Protein 7F69 (pdb70)

GO terms:
  GO:0016020 membrane (C, IDA)
  GO:0000407 phagophore assembly site (C, IDA)
  GO:0080025 phosphatidylinositol-3,5-bisphosphate binding (F, IDA)
  GO:0034045 phagophore assembly site membrane (C, IDA)
  GO:0005829 cytosol (C, IDA)
  GO:0032266 phosphatidylinositol-3-phosphate binding (F, IDA)
  GO:0009267 cellular response to starvation (P, IDA)
  GO:0000045 autophagosome assembly (P, IDA)
  GO:0034045 phagophore assembly site membrane (C, EXP)
  GO:0034497 protein localization to phagophore assembly site (P, IMP)
  GO:0000045 autophagosome assembly (P, IMP)
  GO:0005515 protein binding (F, IPI)
  GO:0000421 autophagosome membrane (C, IDA)
  GO:0005829 cytosol (C, TAS)
  GO:0032991 protein-containing complex (C, IDA)
  GO:0010314 phosphatidylinositol-5-phosphate binding (F, IDA)

Radius of gyration: 19.36 Å; Cα contacts (8 Å, |Δi|>4): 963; chains: 2; bounding box: 47×60×36 Å

InterPro domains:
  IPR001680 WD40 repeat [SM00320] (191-231)
  IPR001680 WD40 repeat [SM00320] (234-276)
  IPR001680 WD40 repeat [SM00320] (316-358)
  IPR015943 WD40/YVTN repeat-like-containing domain superfamily [G3DSA:2.130.10.10] (42-374)
  IPR036322 WD40-repeat-containing domain superfamily [SSF50978] (45-361)
  IPR048720 PROPPIN [PF21032] (44-375)
  IPR048720 PROPPIN [PTHR11227] (13-374)

Solvent-accessible surface area: 14750 Å² total; per-residue (Å²): 59,40,47,108,55,64,45,28,39,17,13,31,42,18,63,3,0,6,5,0,7,82,24,1,10,25,0,1,17,6,76,11,6,104,127,25,79,80,88,44,75,21,78,124,24,84,24,0,26,12,2,25,15,1,9,44,1,13,0,0,0,2,1,8,88,141,41,49,120,68,0,42,1,21,16,9,143,121,54,65,84,19,22,72,85,72,13,86,61,54,7,53,14,2,66,8,1,81,68,23,0,0,0,1,3,63,93,16,4,37,0,0,29,6,161,25,13,104,51,65,62,18,21,175,161,10,36,69,13,91,88,6,31,6,8,17,0,35,38,73,122,44,4,30,0,0,20,15,19,20,53,104,80,0,40,0,50,0,15,24,0,68,109,57,64,64,27,67,75,2,103,2,13,128,26,30,14,22,2,17,12,23,5,20,43,0,54,40,0,0,0,0,5,100,101,0,38,19,0,53,0,9,12,6,50,102,15,113,108,83,44,81,25,126,39,16,113,155,52,133,23,60,3,39,4,15,13,15,15,91,118,6,78,12,0,0,3,1,6,58,52,72,28,0,31,0,5,38,18,104,180,135,28,42,1,25,0,86,12,85,64,59,45,101,85,19,50,4,5,3,9,99,6,92,146,71,35,13,0,0,0,5,9,67,41,7,62,0,5,1,4,35,6,66,50,105,147,17,35,134,19,63,73,100,84,74,22,72,6,25,28,59,224,121,87,63,80,42,158,111,152,38,40,36,28,81,133,72,2,51,73,0,29,164,70,151

Nearest PDB structures (foldseek):
  7f69-assembly1_A  TM=1.003E+00  e=5.252E-62  Homo sapiens
  8afq-assembly1_C  TM=9.311E-01  e=3.119E-32  Saccharomyces cerevisiae
  6kyb-assembly3_C  TM=9.357E-01  e=9.268E-32  Saccharomyces cerevisiae S288C
  8zqg-assembly1_B  TM=8.959E-01  e=3.509E-25  Homo sapiens
  9c9i-assembly4_G  TM=9.019E-01  e=5.082E-24  Homo sapiens

B-factor: mean 22.2, std 12.54, range [5.19, 84.83]

Foldseek 3Di:
DLQAWQDWDAALARQWIWTAGQQFIWIWGPQDFVATHTDDTDRPAGQWNDWYDADPAQWIWTAHPVQQQKIWIDRVVVPDTPDMDGDPAGFQDWDDEPAWIWTDDQFKIFIAGPVVRDTPDMDGRAAGDHNRAKEFAREPPQTWIWDARHQAFCKIWIARSVVGGTADIASPGGGHWQHWYAANNNQKMWTAHQQGQWIWIAGPPVNHTQDIHGPDPTDGWRWHEWEANNVRQWIWIDTQAQKIAIDGRDPRGQAIEGHPDGRDDWYWYWHQHPNFIWIWIGDPVQKIWIWTADVPRHYYTDTDDIDGNSNDD/DVVVVVVVVVVVVVVVVVVPDDD

Structure (mmCIF, N/CA/C/O backbone):
data_7F69
#
_entry.id   7F69
#
_cell.length_a   97.944
_cell.length_b   97.944
_cell.length_c   65.581
_cell.angle_alpha   90.000
_cell.angle_beta   90.000
_cell.angle_gamma   120.000
#
_symmetry.space_group_name_H-M   'P 63'
#
loop_
_entity.id
_entity.type
_entity.pdbx_description
1 polymer 'Isoform 2 of WD repeat domain phosphoinositide-interacting protein 2'
2 polymer 'Isoform 2 of Autophagy-related protein 16-1'
3 water water
#
loop_
_atom_site.group_PDB
_atom_site.id
_atom_site.type_symbol
_atom_site.label_atom_id
_atom_site.label_alt_id
_atom_site.label_comp_id
_atom_site.label_asym_id
_atom_site.label_entity_id
_atom_site.label_seq_id
_atom_site.pdbx_PDB_ins_code
_atom_site.Cartn_x
_atom_site.Cartn_y
_atom_site.Cartn_z
_atom_site.occupancy
_atom_site.B_iso_or_equiv
_atom_site.auth_seq_id
_atom_site.auth_comp_id
_atom_site.auth_asym_id
_atom_site.auth_atom_id
_atom_site.pdbx_PDB_model_num
ATOM 1 N N . GLY A 1 3 ? 32.52800 30.65600 18.84400 1.000 39.43368 11 GLY A N 1
ATOM 2 C CA . GLY A 1 3 ? 31.80500 29.40700 18.66800 1.000 53.69591 11 GLY A CA 1
ATOM 3 C C . GLY A 1 3 ? 32.11900 28.71700 17.35500 1.000 50.95348 11 GLY A C 1
ATOM 4 O O . GLY A 1 3 ? 31.29000 27.97800 16.80100 1.000 30.90371 11 GLY A O 1
ATOM 7 N N . SER A 1 4 ? 33.32600 28.95700 16.83800 1.000 57.69902 12 SER A N 1
ATOM 8 C CA . SER A 1 4 ? 33.70200 28.35400 15.56600 1.000 55.30137 12 SER A CA 1
ATOM 9 C C . SER A 1 4 ? 33.92800 26.85100 15.69300 1.000 58.92022 12 SER A C 1
ATOM 10 O O . SER A 1 4 ? 33.81000 26.13100 14.69200 1.000 34.85418 12 SER A O 1
ATOM 18 N N . GLY A 1 5 ? 34.22900 26.36200 16.89900 1.000 61.28366 13 GLY A N 1
ATOM 19 C CA . GLY A 1 5 ? 34.38600 24.94100 17.13800 1.000 59.04392 13 GLY A CA 1
ATOM 20 C C . GLY A 1 5 ? 33.11600 24.18500 17.47700 1.000 57.25423 13 GLY A C 1
ATOM 21 O O . GLY A 1 5 ? 33.13800 22.94900 17.51000 1.000 51.04296 13 GLY A O 1
ATOM 25 N N . GLN A 1 6 ? 32.00600 24.88400 17.73300 1.000 38.48093 14 GLN A N 1
ATOM 26 C CA A GLN A 1 6 ? 30.73400 24.24200 18.07200 0.530 29.90095 14 GLN A CA 1
ATOM 27 C CA B GLN A 1 6 ? 30.73700 24.23200 18.07100 0.470 29.93254 14 GLN A CA 1
ATOM 28 C C . GLN A 1 6 ? 29.95700 24.02500 16.77800 1.000 22.64219 14 GLN A C 1
ATOM 29 O O . GLN A 1 6 ? 29.19300 24.89200 16.31600 1.000 18.89437 14 GLN A O 1
ATOM 56 N N . LEU A 1 7 ? 30.14400 22.85100 16.19400 1.000 20.63668 15 LEU A N 1
ATOM 57 C CA . LEU A 1 7 ? 29.65400 22.56800 14.85700 1.000 19.94450 15 LEU A CA 1
ATOM 58 C C . LEU A 1 7 ? 28.19800 22.13900 14.87800 1.000 16.36775 15 LEU A C 1
ATOM 59 O O . LEU A 1 7 ? 27.73700 21.44800 15.78500 1.000 21.69997 15 LEU A O 1
ATOM 75 N N . LEU A 1 8 ? 27.47200 22.53700 13.83300 1.000 13.35950 16 LEU A N 1
ATOM 76 C CA . LEU A 1 8 ? 26.07700 22.17500 13.65800 1.000 14.59122 16 LEU A CA 1
ATOM 77 C C . LEU A 1 8 ? 25.78700 21.38100 12.39200 1.000 13.73323 16 LEU A C 1
ATOM 78 O O . LEU A 1 8 ? 24.77700 20.68400 12.34700 1.000 17.09415 16 LEU A O 1
ATOM 94 N N . PHE A 1 9 ? 26.65400 21.43000 11.38800 1.000 11.45400 17 PHE A N 1
ATOM 95 C CA . PHE A 1 9 ? 26.30700 20.95700 10.05400 1.000 9.90908 17 PHE A CA 1
ATOM 96 C C . PHE A 1 9 ? 27.58600 20.78800 9.26100 1.000 10.11963 17 PHE A C 1
ATOM 97 O O . PHE A 1 9 ? 28.50400 21.62100 9.34700 1.000 11.17766 17 PHE A O 1
ATOM 114 N N . ALA A 1 10 ? 27.63700 19.72900 8.46500 1.000 10.17490 18 ALA A N 1
ATOM 115 C CA . ALA A 1 10 ? 28.69300 19.60200 7.47200 1.000 9.52746 18 ALA A CA 1
ATOM 116 C C . ALA A 1 10 ? 28.14600 18.82500 6.29100 1.000 11.84353 18 ALA A C 1
ATOM 117 O O . ALA A 1 10 ? 27.45500 17.81300 6.47900 1.000 14.13591 18 ALA A O 1
ATOM 124 N N . ASN A 1 11 ? 28.52000 19.24800 5.08400 1.000 9.39850 19 ASN A N 1
ATOM 125 C CA . ASN A 1 11 ? 28.09800 18.52100 3.89500 1.000 8.33258 19 ASN A CA 1
ATOM 126 C C . ASN A 1 11 ? 29.00900 18.88100 2.73600 1.000 7.79567 19 ASN A C 1
ATOM 127 O O . ASN A 1 11 ? 29.81200 19.80700 2.80700 1.000 10.99869 19 ASN A O 1
ATOM 138 N N . PHE A 1 12 ? 28.92000 18.07000 1.72100 1.000 8.09834 20 PHE A N 1
ATOM 139 C CA . PHE A 1 12 ? 29.65600 18.29300 0.52700 1.000 7.67197 20 PHE A CA 1
ATOM 140 C C . PHE A 1 12 ? 28.75700 18.94600 -0.48900 1.000 7.67197 20 PHE A C 1
ATOM 141 O O . PHE A 1 12 ? 27.59700 18.75300 -0.46500 1.000 11.17239 20 PHE A O 1
ATOM 158 N N . ASN A 1 13 ? 29.35500 19.66100 -1.42600 1.000 7.17718 21 ASN A N 1
ATOM 159 C CA . ASN A 1 13 ? 28.62800 20.20500 -2.53700 1.000 5.73490 21 ASN A CA 1
ATOM 160 C C . ASN A 1 13 ? 28.37400 19.12000 -3.62900 1.000 7.91937 21 ASN A C 1
ATOM 161 O O . ASN A 1 13 ? 28.74800 18.02200 -3.50100 1.000 10.31966 21 ASN A O 1
ATOM 172 N N . GLN A 1 14 ? 27.68000 19.48500 -4.67100 1.000 7.48248 22 GLN A N 1
ATOM 173 C CA . GLN A 1 14 ? 27.16800 18.53100 -5.62600 1.000 8.17466 22 GLN A CA 1
ATOM 174 C C . GLN A 1 14 ? 28.18600 17.68100 -6.33100 1.000 13.01735 22 GLN A C 1
ATOM 175 O O . GLN A 1 14 ? 27.89500 16.60700 -6.65500 1.000 15.93875 22 GLN A O 1
ATOM 189 N N . ASP A 1 15 ? 29.35600 18.19700 -6.57000 1.000 11.15660 23 ASP A N 1
ATOM 190 C CA . ASP A 1 15 ? 30.40600 17.44200 -7.25100 1.000 11.18292 23 ASP A CA 1
ATOM 191 C C . ASP A 1 15 ? 31.61100 17.20100 -6.35200 1.000 11.34873 23 ASP A C 1
ATOM 192 O O . ASP A 1 15 ? 32.69600 16.87300 -6.85400 1.000 16.34406 23 ASP A O 1
ATOM 201 N N . ASN A 1 16 ? 31.41700 17.33200 -5.03600 1.000 8.70631 24 ASN A N 1
ATOM 202 C CA . ASN A 1 16 ? 32.43500 17.01600 -4.04200 1.000 9.70906 24 ASN A CA 1
ATOM 203 C C . ASN A 1 16 ? 33.69800 17.83900 -4.24000 1.000 14.80177 24 ASN A C 1
ATOM 204 O O . ASN A 1 16 ? 34.79800 17.37700 -3.94100 1.000 16.82833 24 ASN A O 1
ATOM 215 N N . THR A 1 17 ? 33.56000 19.07900 -4.67800 1.000 9.67221 25 THR A N 1
ATOM 216 C CA . THR A 1 17 ? 34.68700 19.99000 -4.78300 1.000 9.89329 25 THR A CA 1
ATOM 217 C C . THR A 1 17 ? 34.81500 20.91200 -3.57600 1.000 9.71169 25 THR A C 1
ATOM 218 O O . THR A 1 17 ? 35.86900 21.55300 -3.42000 1.000 13.51741 25 THR A O 1
ATOM 229 N N . SER A 1 18 ? 33.78600 20.99400 -2.73600 1.000 8.58524 26 SER A N 1
ATOM 230 C CA . SER A 1 18 ? 33.72400 21.91300 -1.61300 1.000 10.35387 26 SER A CA 1
ATOM 231 C C . SER A 1 18 ? 33.08700 21.20500 -0.42300 1.000 7.98780 26 SER A C 1
ATOM 232 O O . SER A 1 18 ? 32.11600 20.46500 -0.58500 1.000 9.43271 26 SER A O 1
ATOM 240 N N . LEU A 1 19 ? 33.63400 21.45900 0.76600 1.000 6.90609 27 LEU A N 1
ATOM 241 C CA . LEU A 1 19 ? 33.06900 21.05700 2.03800 1.000 7.17718 27 LEU A CA 1
ATOM 242 C C . LEU A 1 19 ? 32.53400 22.29900 2.73300 1.000 6.58500 27 LEU A C 1
ATOM 243 O O . LEU A 1 19 ? 33.27000 23.27600 2.87400 1.000 8.35627 27 LEU A O 1
ATOM 259 N N . ALA A 1 20 ? 31.26000 22.27300 3.14300 1.000 6.46393 28 ALA A N 1
ATOM 260 C CA . ALA A 1 20 ? 30.65600 23.35300 3.90300 1.000 6.37971 28 ALA A CA 1
ATOM 261 C C . ALA A 1 20 ? 30.44200 22.91600 5.33500 1.000 8.21414 28 ALA A C 1
ATOM 262 O O . ALA A 1 20 ? 29.93300 21.81300 5.58800 1.000 9.18794 28 ALA A O 1
ATOM 269 N N . VAL A 1 21 ? 30.77500 23.79000 6.25900 1.000 7.47721 29 VAL A N 1
ATOM 270 C CA . VAL A 1 21 ? 30.63200 23.51600 7.67600 1.000 7.86147 29 VAL A CA 1
ATOM 271 C C . VAL A 1 21 ? 29.91000 24.68700 8.31200 1.000 8.19046 29 VAL A C 1
ATOM 272 O O . VAL A 1 21 ? 30.35500 25.82900 8.18000 1.000 11.12502 29 VAL A O 1
ATOM 285 N N . GLY A 1 22 ? 28.82400 24.40800 9.00900 1.000 9.46166 30 GLY A N 1
ATOM 286 C CA . GLY A 1 22 ? 28.08800 25.41400 9.74500 1.000 8.78000 30 GLY A CA 1
ATOM 287 C C . GLY A 1 22 ? 28.32000 25.25000 11.23600 1.000 9.79328 30 GLY A C 1
ATOM 288 O O . GLY A 1 22 ? 28.41500 24.12300 11.72700 1.000 11.12502 30 GLY A O 1
ATOM 292 N N . SER A 1 23 ? 28.40000 26.36800 11.94100 1.000 10.56442 31 SER A N 1
ATOM 293 C CA . SER A 1 23 ? 28.69400 26.35900 13.37400 1.000 11.73035 31 SER A CA 1
ATOM 294 C C . SER A 1 23 ? 27.94000 27.48500 14.07200 1.000 12.55414 31 SER A C 1
ATOM 295 O O . SER A 1 23 ? 27.26600 28.30100 13.44100 1.000 12.29884 31 SER A O 1
ATOM 303 N N . LYS A 1 24 ? 28.09100 27.55300 15.40200 1.000 14.62281 32 LYS A N 1
ATOM 304 C CA . LYS A 1 24 ? 27.49600 28.65400 16.15200 1.000 13.44109 32 LYS A CA 1
ATOM 305 C C . LYS A 1 24 ? 27.99700 30.00600 15.64900 1.000 12.97524 32 LYS A C 1
ATOM 306 O O . LYS A 1 24 ? 27.24800 30.99400 15.66300 1.000 17.92583 32 LYS A O 1
ATOM 325 N N . SER A 1 25 ? 29.23100 30.06600 15.15000 1.000 16.09667 33 SER A N 1
ATOM 326 C CA . SER A 1 25 ? 29.80800 31.34200 14.75600 1.000 16.53883 33 SER A CA 1
ATOM 327 C C . SER A 1 25 ? 29.52900 31.73500 13.31500 1.000 15.65451 33 SER A C 1
ATOM 328 O O . SER A 1 25 ? 29.76300 32.89700 12.94800 1.000 20.54194 33 SER A O 1
ATOM 336 N N . GLY A 1 26 ? 29.02600 30.83700 12.50800 1.000 11.87248 34 GLY A N 1
ATOM 337 C CA . GLY A 1 26 ? 28.86900 31.17000 11.10700 1.000 11.83037 34 GLY A CA 1
ATOM 338 C C . GLY A 1 26 ? 29.05100 29.93100 10.23800 1.000 10.33282 34 GLY A C 1
ATOM 339 O O . GLY A 1 26 ? 28.68100 28.82900 10.62600 1.000 11.70403 34 GLY A O 1
ATOM 343 N N . TYR A 1 27 ? 29.61200 30.12000 9.04900 1.000 9.26953 35 TYR A N 1
ATOM 344 C CA . TYR A 1 27 ? 29.90000 28.97400 8.19800 1.000 8.56155 35 TYR A CA 1
ATOM 345 C C . TYR A 1 27 ? 31.19000 29.18900 7.42900 1.000 8.43522 35 TYR A C 1
ATOM 346 O O . TYR A 1 27 ? 31.69200 30.29900 7.30100 1.000 9.20637 35 TYR A O 1
ATOM 364 N N . LYS A 1 28 ? 31.76100 28.08200 6.98900 1.000 8.88528 36 LYS A N 1
ATOM 365 C CA . LYS A 1 28 ? 33.01400 28.05800 6.27500 1.000 7.90621 36 LYS A CA 1
ATOM 366 C C . LYS A 1 28 ? 32.89100 27.12600 5.08500 1.000 7.22455 36 LYS A C 1
ATOM 367 O O . LYS A 1 28 ? 32.14900 26.14200 5.12800 1.000 7.46142 36 LYS A O 1
ATOM 386 N N . PHE A 1 29 ? 33.65700 27.42200 4.04000 1.000 7.25877 37 PHE A N 1
ATOM 387 C CA . PHE A 1 29 ? 33.87000 26.49800 2.94300 1.000 6.85082 37 PHE A CA 1
ATOM 388 C C . PHE A 1 29 ? 35.33800 26.10500 2.86900 1.000 9.55378 37 PHE A C 1
ATOM 389 O O . PHE A 1 29 ? 36.21800 26.95100 3.01800 1.000 8.05360 37 PHE A O 1
ATOM 406 N N . PHE A 1 30 ? 35.57300 24.83900 2.55400 1.000 7.29298 38 PHE A N 1
ATOM 407 C CA . PHE A 1 30 ? 36.90800 24.29400 2.36300 1.000 7.50880 38 PHE A CA 1
ATOM 408 C C . PHE A 1 30 ? 37.01300 23.65500 0.99000 1.000 7.24034 38 PHE A C 1
ATOM 409 O O . PHE A 1 30 ? 36.09200 22.98600 0.51900 1.000 8.96160 38 PHE A O 1
ATOM 426 N N . SER A 1 31 ? 38.14900 23.83400 0.35200 1.000 8.86422 39 SER A N 1
ATOM 427 C CA . SER A 1 31 ? 38.41400 23.17100 -0.91000 1.000 10.46704 39 SER A CA 1
ATOM 428 C C . SER A 1 31 ? 38.76000 21.70900 -0.67100 1.000 9.41429 39 SER A C 1
ATOM 429 O O . SER A 1 31 ? 39.40300 21.35700 0.31800 1.000 12.14356 39 SER A O 1
ATOM 437 N N . LEU A 1 32 ? 38.34900 20.85200 -1.59900 1.000 10.24070 40 LEU A N 1
ATOM 438 C CA . LEU A 1 32 ? 38.68900 19.42900 -1.57300 1.000 8.93528 40 LEU A CA 1
ATOM 439 C C . LEU A 1 32 ? 39.58800 19.06000 -2.75000 1.000 12.15409 40 LEU A C 1
ATOM 440 O O . LEU A 1 32 ? 39.52900 17.94700 -3.27600 1.000 14.00957 40 LEU A O 1
ATOM 456 N N . SER A 1 33 ? 40.45500 19.98300 -3.15500 1.000 13.23317 41 SER A N 1
ATOM 457 C CA A SER A 1 33 ? 41.38300 19.75000 -4.25200 0.490 14.07011 41 SER A CA 1
ATOM 458 C CA B SER A 1 33 ? 41.37900 19.73900 -4.25100 0.510 14.05958 41 SER A CA 1
ATOM 459 C C . SER A 1 33 ? 42.66400 19.05500 -3.80300 1.000 14.34383 41 SER A C 1
ATOM 460 O O . SER A 1 33 ? 43.45800 18.64100 -4.65000 1.000 16.90466 41 SER A O 1
ATOM 475 N N . SER A 1 34 ? 42.87800 18.88300 -2.49900 1.000 13.15947 42 SER A N 1
ATOM 476 C CA . SER A 1 34 ? 44.05900 18.24000 -1.95300 1.000 14.21749 42 SER A CA 1
ATOM 477 C C . SER A 1 34 ? 43.63400 17.38200 -0.77100 1.000 15.26499 42 SER A C 1
ATOM 478 O O . SER A 1 34 ? 42.62600 17.66000 -0.12500 1.000 16.30722 42 SER A O 1
ATOM 486 N N . VAL A 1 35 ? 44.36100 16.30200 -0.52200 1.000 16.92045 43 VAL A N 1
ATOM 487 C CA . VAL A 1 35 ? 44.13600 15.49500 0.67200 1.000 16.91255 43 VAL A CA 1
ATOM 488 C C . VAL A 1 35 ? 45.08800 15.90200 1.78400 1.000 17.24944 43 VAL A C 1
ATOM 489 O O . VAL A 1 35 ? 44.78700 15.65700 2.96400 1.000 18.59170 43 VAL A O 1
ATOM 502 N N . ASP A 1 36 ? 46.20800 16.54000 1.45900 1.000 15.40448 44 ASP A N 1
ATOM 503 C CA A ASP A 1 36 ? 47.24300 16.79800 2.44700 0.620 16.42565 44 ASP A CA 1
ATOM 504 C CA B ASP A 1 36 ? 47.22400 16.77900 2.47200 0.380 16.48092 44 ASP A CA 1
ATOM 505 C C . ASP A 1 36 ? 46.92000 18.01000 3.31000 1.000 19.85238 44 ASP A C 1
ATOM 506 O O . ASP A 1 36 ? 47.34600 18.07200 4.46900 1.000 21.12095 44 ASP A O 1
ATOM 523 N N . LYS A 1 37 ? 46.17400 18.96300 2.76400 1.000 18.18639 45 LYS A N 1
ATOM 524 C CA . LYS A 1 37 ? 45.70700 20.12800 3.49700 1.000 16.90466 45 LYS A CA 1
ATOM 525 C C . LYS A 1 37 ? 44.22600 20.30000 3.19700 1.000 17.61527 45 LYS A C 1
ATOM 526 O O . LYS A 1 37 ? 43.73700 19.85000 2.15900 1.000 22.58165 45 LYS A O 1
ATOM 545 N N . LEU A 1 38 ? 43.51000 20.92200 4.12900 1.000 17.06784 46 LEU A N 1
ATOM 546 C CA . LEU A 1 38 ? 42.08400 21.23400 3.99100 1.000 17.85477 46 LEU A CA 1
ATOM 547 C C . LEU A 1 38 ? 42.02500 22.75700 3.94500 1.000 15.32026 46 LEU A C 1
ATOM 548 O O . LEU A 1 38 ? 41.98200 23.43400 4.97400 1.000 23.53966 46 LEU A O 1
ATOM 564 N N . GLU A 1 39 ? 42.09500 23.29700 2.74000 1.000 15.90717 47 GLU A N 1
ATOM 565 C CA . GLU A 1 39 ? 42.28200 24.72500 2.55300 1.000 16.00981 47 GLU A CA 1
ATOM 566 C C . GLU A 1 39 ? 40.94400 25.44600 2.72300 1.000 15.03601 47 GLU A C 1
ATOM 567 O O . GLU A 1 39 ? 39.98900 25.18600 1.98100 1.000 14.27540 47 GLU A O 1
ATOM 579 N N . GLN A 1 40 ? 40.86700 26.32400 3.72100 1.000 13.93588 48 GLN A N 1
ATOM 580 C CA . GLN A 1 40 ? 39.72500 27.20400 3.86700 1.000 13.92272 48 GLN A CA 1
ATOM 581 C C . GLN A 1 40 ? 39.71400 28.20300 2.72400 1.000 18.38905 48 GLN A C 1
ATOM 582 O O . GLN A 1 40 ? 40.72100 28.88800 2.47000 1.000 20.16821 48 GLN A O 1
ATOM 596 N N . ILE A 1 41 ? 38.56900 28.31600 2.05500 1.000 11.04606 49 ILE A N 1
ATOM 597 C CA . ILE A 1 41 ? 38.40500 29.30100 0.99400 1.000 14.84389 49 ILE A CA 1
ATOM 598 C C . ILE A 1 41 ? 37.40600 30.39200 1.32000 1.000 11.53823 49 ILE A C 1
ATOM 599 O O . ILE A 1 41 ? 37.41000 31.42400 0.62300 1.000 12.63836 49 ILE A O 1
ATOM 615 N N . TYR A 1 42 ? 36.60500 30.24700 2.37300 1.000 9.77222 50 TYR A N 1
ATOM 616 C CA . TYR A 1 42 ? 35.64200 31.26700 2.75500 1.000 9.04845 50 TYR A CA 1
ATOM 617 C C . TYR A 1 42 ? 35.18900 31.07200 4.19300 1.000 9.31691 50 TYR A C 1
ATOM 618 O O . TYR A 1 42 ? 35.03900 29.94100 4.66300 1.000 9.00108 50 TYR A O 1
ATOM 636 N N . GLU A 1 43 ? 34.92100 32.17400 4.87900 1.000 10.45125 51 GLU A N 1
ATOM 637 C CA . GLU A 1 43 ? 34.25500 32.15100 6.16800 1.000 11.62245 51 GLU A CA 1
ATOM 638 C C . GLU A 1 43 ? 33.32100 33.34500 6.22000 1.000 14.78598 51 GLU A C 1
ATOM 639 O O . GLU A 1 43 ? 33.68700 34.44200 5.78100 1.000 16.89413 51 GLU A O 1
ATOM 651 N N . CYS A 1 44 ? 32.12800 33.14200 6.77000 1.000 12.95418 52 CYS A N 1
ATOM 652 C CA . CYS A 1 44 ? 31.17200 34.21200 7.02000 1.000 11.48822 52 CYS A CA 1
ATOM 653 C C . CYS A 1 44 ? 30.66800 34.09800 8.44600 1.000 18.49432 52 CYS A C 1
ATOM 654 O O . CYS A 1 44 ? 30.20400 33.02600 8.84000 1.000 20.70775 52 CYS A O 1
ATOM 662 N N . THR A 1 45 ? 30.70500 35.20500 9.19800 1.000 16.77306 53 THR A N 1
ATOM 663 C CA . THR A 1 45 ? 30.13600 35.23700 10.53900 1.000 17.70739 53 THR A CA 1
ATOM 664 C C . THR A 1 45 ? 28.93800 36.17700 10.66100 1.000 15.54134 53 THR A C 1
ATOM 665 O O . THR A 1 45 ? 28.49100 36.43800 11.78200 1.000 22.92117 53 THR A O 1
ATOM 676 N N . ASP A 1 46 ? 28.36500 36.63400 9.54000 1.000 18.29956 54 ASP A N 1
ATOM 677 C CA . ASP A 1 46 ? 27.23600 37.56700 9.61300 1.000 21.98685 54 ASP A CA 1
ATOM 678 C C . ASP A 1 46 ? 25.98400 36.89800 10.16300 1.000 26.26631 54 ASP A C 1
ATOM 679 O O . ASP A 1 46 ? 25.11900 37.57100 10.73400 1.000 24.57663 54 ASP A O 1
ATOM 688 N N . THR A 1 47 ? 25.85000 35.59200 9.97400 1.000 18.71540 55 THR A N 1
ATOM 689 C CA . THR A 1 47 ? 24.70000 34.82700 10.45200 1.000 17.27576 55 THR A CA 1
ATOM 690 C C . THR A 1 47 ? 25.24000 33.79500 11.42900 1.000 17.97847 55 THR A C 1
ATOM 691 O O . THR A 1 47 ? 26.13600 33.02300 11.07900 1.000 21.18412 55 THR A O 1
ATOM 702 N N . GLU A 1 48 ? 24.72900 33.80400 12.64900 1.000 18.48116 56 GLU A N 1
ATOM 703 C CA . GLU A 1 48 ? 25.14300 32.84900 13.65800 1.000 18.95227 56 GLU A CA 1
ATOM 704 C C . GLU A 1 48 ? 24.24300 31.61400 13.61000 1.000 15.77031 56 GLU A C 1
ATOM 705 O O . GLU A 1 48 ? 23.18500 31.60700 12.96500 1.000 15.84664 56 GLU A O 1
ATOM 717 N N . ASP A 1 49 ? 24.69900 30.56000 14.28300 1.000 16.48619 57 ASP A N 1
ATOM 718 C CA . ASP A 1 49 ? 23.95600 29.30200 14.45500 1.000 13.63058 57 ASP A CA 1
ATOM 719 C C . ASP A 1 49 ? 23.49200 28.72200 13.11600 1.000 10.00383 57 ASP A C 1
ATOM 720 O O . ASP A 1 49 ? 22.32500 28.38100 12.93900 1.000 13.48056 57 ASP A O 1
ATOM 729 N N . VAL A 1 50 ? 24.43400 28.54500 12.19300 1.000 9.72485 58 VAL A N 1
ATOM 730 C CA . VAL A 1 50 ? 24.10800 28.10500 10.83900 1.000 8.24309 58 VAL A CA 1
ATOM 731 C C . VAL A 1 50 ? 23.95700 26.59200 10.85600 1.000 10.94342 58 VAL A C 1
ATOM 732 O O . VAL A 1 50 ? 24.93300 25.84300 10.98700 1.000 11.82247 58 VAL A O 1
ATOM 745 N N . CYS A 1 51 ? 22.72900 26.14000 10.68400 1.000 9.42481 59 CYS A N 1
ATOM 746 C CA . CYS A 1 51 ? 22.31900 24.73400 10.73800 1.000 10.48547 59 CYS A CA 1
ATOM 747 C C . CYS A 1 51 ? 22.08700 24.06500 9.39800 1.000 8.24309 59 CYS A C 1
ATOM 748 O O . CYS A 1 51 ? 22.10300 22.83600 9.34300 1.000 11.90143 59 CYS A O 1
ATOM 756 N N . ILE A 1 52 ? 21.97200 24.82400 8.31700 1.000 7.51669 60 ILE A N 1
ATOM 757 C CA . ILE A 1 52 ? 21.96000 24.30200 6.95900 1.000 8.70104 60 ILE A CA 1
ATOM 758 C C . ILE A 1 52 ? 22.74700 25.28500 6.11200 1.000 7.14559 60 ILE A C 1
ATOM 759 O O . ILE A 1 52 ? 22.49300 26.49400 6.16600 1.000 8.55366 60 ILE A O 1
ATOM 775 N N . VAL A 1 53 ? 23.67800 24.77600 5.29300 1.000 7.81936 61 VAL A N 1
ATOM 776 C CA . VAL A 1 53 ? 24.37100 25.61000 4.32100 1.000 7.75093 61 VAL A CA 1
ATOM 777 C C . VAL A 1 53 ? 24.58000 24.77700 3.06900 1.000 11.13028 61 VAL A C 1
ATOM 778 O O . VAL A 1 53 ? 25.20700 23.71000 3.12400 1.000 17.44420 61 VAL A O 1
ATOM 791 N N . GLU A 1 54 ? 23.99800 25.21700 1.95600 1.000 7.39562 62 GLU A N 1
ATOM 792 C CA . GLU A 1 54 ? 24.01000 24.46100 0.71500 1.000 6.63237 62 GLU A CA 1
ATOM 793 C C . GLU A 1 54 ? 24.48700 25.33800 -0.41700 1.000 9.20110 62 GLU A C 1
ATOM 794 O O . GLU A 1 54 ? 23.80800 26.30000 -0.78700 1.000 9.31164 62 GLU A O 1
ATOM 806 N N . ARG A 1 55 ? 25.62700 24.99300 -0.99600 1.000 7.98254 63 ARG A N 1
ATOM 807 C CA A ARG A 1 55 ? 26.16900 25.67200 -2.15600 0.740 7.64039 63 ARG A CA 1
ATOM 808 C CA B ARG A 1 55 ? 26.14800 25.70700 -2.14800 0.260 7.66408 63 ARG A CA 1
ATOM 809 C C . ARG A 1 55 ? 25.56900 25.14400 -3.44700 1.000 10.16701 63 ARG A C 1
ATOM 810 O O . ARG A 1 55 ? 25.05400 24.02900 -3.49900 1.000 12.07513 63 ARG A O 1
ATOM 851 N N . LEU A 1 56 ? 25.66000 25.95000 -4.50000 1.000 8.58524 64 LEU A N 1
ATOM 852 C CA . LEU A 1 56 ? 25.39000 25.47900 -5.87000 1.000 9.73011 64 LEU A CA 1
ATOM 853 C C . LEU A 1 56 ? 26.70900 25.26800 -6.61100 1.000 9.09056 64 LEU A C 1
ATOM 854 O O . LEU A 1 56 ? 27.29400 26.22100 -7.13400 1.000 9.04845 64 LEU A O 1
ATOM 870 N N . PHE A 1 57 ? 27.17700 24.02000 -6.65900 1.000 9.62484 65 PHE A N 1
ATOM 871 C CA . PHE A 1 57 ? 28.44600 23.64300 -7.29300 1.000 8.14571 65 PHE A CA 1
ATOM 872 C C . PHE A 1 57 ? 29.51800 24.61400 -6.79100 1.000 10.29597 65 PHE A C 1
ATOM 873 O O . PHE A 1 57 ? 29.62100 24.79300 -5.56800 1.000 9.79328 65 PHE A O 1
ATOM 890 N N . SER A 1 58 ? 30.30500 25.22800 -7.66900 1.000 9.94856 66 SER A N 1
ATOM 891 C CA . SER A 1 58 ? 31.34900 26.18000 -7.28300 1.000 8.96686 66 SER A CA 1
ATOM 892 C C . SER A 1 58 ? 30.98600 27.61200 -7.67100 1.000 8.26152 66 SER A C 1
ATOM 893 O O . SER A 1 58 ? 31.86400 28.47300 -7.82600 1.000 11.77510 66 SER A O 1
ATOM 901 N N . SER A 1 59 ? 29.68700 27.88500 -7.82000 1.000 9.29848 67 SER A N 1
ATOM 902 C CA . SER A 1 59 ? 29.17000 29.22500 -7.99400 1.000 9.28532 67 SER A CA 1
ATOM 903 C C . SER A 1 59 ? 29.20400 29.99800 -6.67300 1.000 8.30363 67 SER A C 1
ATOM 904 O O . SER A 1 59 ? 29.63400 29.50100 -5.63000 1.000 10.70655 67 SER A O 1
ATOM 912 N N . SER A 1 60 ? 28.71300 31.22900 -6.72900 1.000 7.76409 68 SER A N 1
ATOM 913 C CA . SER A 1 60 ? 28.65500 32.08500 -5.55900 1.000 7.74567 68 SER A CA 1
ATOM 914 C C . SER A 1 60 ? 27.31300 32.02100 -4.84100 1.000 7.54301 68 SER A C 1
ATOM 915 O O . SER A 1 60 ? 27.10100 32.75800 -3.88600 1.000 10.96710 68 SER A O 1
ATOM 923 N N . LEU A 1 61 ? 26.40000 31.14900 -5.25800 1.000 5.97177 69 LEU A N 1
ATOM 924 C CA A LEU A 1 61 ? 25.07400 31.07200 -4.68000 0.430 7.15612 69 LEU A CA 1
ATOM 925 C CA B LEU A 1 61 ? 25.07600 31.07800 -4.67500 0.570 7.09559 69 LEU A CA 1
ATOM 926 C C . LEU A 1 61 ? 25.08500 30.09900 -3.50700 1.000 8.81421 69 LEU A C 1
ATOM 927 O O . LEU A 1 61 ? 25.56600 28.95300 -3.64200 1.000 9.44587 69 LEU A O 1
ATOM 958 N N . VAL A 1 62 ? 24.56600 30.54300 -2.36400 1.000 7.22981 70 VAL A N 1
ATOM 959 C CA . VAL A 1 62 ? 24.45600 29.70800 -1.17100 1.000 6.02441 70 VAL A CA 1
ATOM 960 C C . VAL A 1 62 ? 23.09000 29.91600 -0.53100 1.000 7.83252 70 VAL A C 1
ATOM 961 O O . VAL A 1 62 ? 22.55200 31.02500 -0.52000 1.000 8.71420 70 VAL A O 1
ATOM 974 N N . ALA A 1 63 ? 22.49700 28.82300 -0.06300 1.000 6.66396 71 ALA A N 1
ATOM 975 C CA . ALA A 1 63 ? 21.28600 28.83600 0.73400 1.000 5.79543 71 ALA A CA 1
ATOM 976 C C . ALA A 1 63 ? 21.62800 28.50000 2.16700 1.000 7.46142 71 ALA A C 1
ATOM 977 O O . ALA A 1 63 ? 22.36100 27.53300 2.40900 1.000 8.10887 71 ALA A O 1
ATOM 984 N N . ILE A 1 64 ? 21.14500 29.30500 3.10700 1.000 6.45341 72 ILE A N 1
ATOM 985 C CA A ILE A 1 64 ? 21.50400 29.28600 4.51900 0.570 8.12203 72 ILE A CA 1
ATOM 986 C CA B ILE A 1 64 ? 21.46800 29.04700 4.49300 0.430 7.18770 72 ILE A CA 1
ATOM 987 C C . ILE A 1 64 ? 20.24900 29.21700 5.37900 1.000 7.84831 72 ILE A C 1
ATOM 988 O O . ILE A 1 64 ? 19.29400 29.92900 5.08400 1.000 8.91423 72 ILE A O 1
ATOM 1019 N N . VAL A 1 65 ? 20.27100 28.44800 6.46900 1.000 7.03769 73 VAL A N 1
ATOM 1020 C CA . VAL A 1 65 ? 19.26900 28.50900 7.52200 1.000 7.55617 73 VAL A CA 1
ATOM 1021 C C . VAL A 1 65 ? 19.98700 28.61000 8.85500 1.000 8.12203 73 VAL A C 1
ATOM 1022 O O . VAL A 1 65 ? 20.99500 27.92900 9.07500 1.000 9.06161 73 VAL A O 1
ATOM 1035 N N . SER A 1 66 ? 19.47200 29.44600 9.73900 1.000 9.38534 74 SER A N 1
ATOM 1036 C CA . SER A 1 66 ? 19.96600 29.61700 11.10000 1.000 10.33808 74 SER A CA 1
ATOM 1037 C C . SER A 1 66 ? 18.97300 29.11000 12.13400 1.000 11.86721 74 SER A C 1
ATOM 1038 O O . SER A 1 66 ? 17.75600 29.23700 11.97600 1.000 13.25159 74 SER A O 1
ATOM 1046 N N . LEU A 1 67 ? 19.52600 28.58000 13.23700 1.000 13.21474 75 LEU A N 1
ATOM 1047 C CA . LEU A 1 67 ? 18.69000 28.12900 14.34600 1.000 12.14883 75 LEU A CA 1
ATOM 1048 C C . LEU A 1 67 ? 17.92800 29.27400 14.97000 1.000 15.05970 75 LEU A C 1
ATOM 1049 O O . LEU A 1 67 ? 16.91500 29.04500 15.64400 1.000 16.31511 75 LEU A O 1
ATOM 1065 N N . LYS A 1 68 ? 18.39100 30.50600 14.77900 1.000 16.60725 76 LYS A N 1
ATOM 1066 C CA . LYS A 1 68 ? 17.66900 31.63000 15.34800 1.000 15.00969 76 LYS A CA 1
ATOM 1067 C C . LYS A 1 68 ? 16.36000 31.89500 14.62700 1.000 18.08638 76 LYS A C 1
ATOM 1068 O O . LYS A 1 68 ? 15.46200 32.53600 15.19100 1.000 21.40783 76 LYS A O 1
ATOM 1087 N N . ALA A 1 69 ? 16.22800 31.41500 13.38800 1.000 12.86207 77 ALA A N 1
ATOM 1088 C CA . ALA A 1 69 ? 15.03000 31.63500 12.57600 1.000 12.92523 77 ALA A CA 1
ATOM 1089 C C . ALA A 1 69 ? 14.85200 30.38200 11.73700 1.000 11.01185 77 ALA A C 1
ATOM 1090 O O . ALA A 1 69 ? 15.12100 30.36600 10.53400 1.000 9.54851 77 ALA A O 1
ATOM 1097 N N . PRO A 1 70 ? 14.43500 29.28500 12.36000 1.000 10.55127 78 PRO A N 1
ATOM 1098 C CA . PRO A 1 70 ? 14.55100 27.98000 11.68800 1.000 10.65391 78 PRO A CA 1
ATOM 1099 C C . PRO A 1 70 ? 13.53800 27.74100 10.58800 1.000 11.16450 78 PRO A C 1
ATOM 1100 O O . PRO A 1 70 ? 13.63400 26.70600 9.91100 1.000 9.81170 78 PRO A O 1
ATOM 1111 N N . ARG A 1 71 ? 12.59100 28.63600 10.39200 1.000 10.94079 79 ARG A N 1
ATOM 1112 C CA . ARG A 1 71 ? 11.64000 28.55800 9.30600 1.000 8.53260 79 ARG A CA 1
ATOM 1113 C C . ARG A 1 71 ? 12.03500 29.43700 8.13700 1.000 11.86984 79 ARG A C 1
ATOM 1114 O O . ARG A 1 71 ? 11.28600 29.50800 7.16500 1.000 12.30674 79 ARG A O 1
ATOM 1135 N N . LYS A 1 72 ? 13.19300 30.09600 8.20100 1.000 10.25386 80 LYS A N 1
ATOM 1136 C CA . LYS A 1 72 ? 13.57500 31.09200 7.21300 1.000 10.06700 80 LYS A CA 1
ATOM 1137 C C . LYS A 1 72 ? 14.76000 30.61200 6.38100 1.000 8.65630 80 LYS A C 1
ATOM 1138 O O . LYS A 1 72 ? 15.80700 30.26800 6.92700 1.000 10.51968 80 LYS A O 1
ATOM 1157 N N . LEU A 1 73 ? 14.60700 30.64000 5.05800 1.000 8.68262 81 LEU A N 1
ATOM 1158 C CA . LEU A 1 73 ? 15.69000 30.36900 4.12300 1.000 7.27456 81 LEU A CA 1
ATOM 1159 C C . LEU A 1 73 ? 16.26200 31.67900 3.60400 1.000 7.81673 81 LEU A C 1
ATOM 1160 O O . LEU A 1 73 ? 15.50200 32.54100 3.15700 1.000 8.91159 81 LEU A O 1
ATOM 1176 N N . LYS A 1 74 ? 17.58200 31.81700 3.62800 1.000 7.04032 82 LYS A N 1
ATOM 1177 C CA A LYS A 1 74 ? 18.26200 32.97900 3.06900 0.600 9.90119 82 LYS A CA 1
ATOM 1178 C CA B LYS A 1 74 ? 18.25800 32.97500 3.06500 0.400 9.90645 82 LYS A CA 1
ATOM 1179 C C . LYS A 1 74 ? 19.06600 32.50100 1.86900 1.000 10.81709 82 LYS A C 1
ATOM 1180 O O . LYS A 1 74 ? 19.78700 31.51200 1.96000 1.000 11.09870 82 LYS A O 1
ATOM 1217 N N . VAL A 1 75 ? 18.96000 33.18600 0.75500 1.000 9.69064 83 VAL A N 1
ATOM 1218 C CA . VAL A 1 75 ? 19.75900 32.87600 -0.41800 1.000 7.44563 83 VAL A CA 1
ATOM 1219 C C . VAL A 1 75 ? 20.70300 34.05400 -0.60400 1.000 9.10635 83 VAL A C 1
ATOM 1220 O O . VAL A 1 75 ? 20.25800 35.21000 -0.63500 1.000 9.66958 83 VAL A O 1
ATOM 1233 N N . CYS A 1 76 ? 21.99900 33.76800 -0.70700 1.000 9.80118 84 CYS A N 1
ATOM 1234 C CA . CYS A 1 76 ? 23.02900 34.79500 -0.68600 1.000 10.02752 84 CYS A CA 1
ATOM 1235 C C . CYS A 1 76 ? 24.00000 34.64000 -1.84700 1.000 8.76684 84 CYS A C 1
ATOM 1236 O O . CYS A 1 76 ? 24.19300 33.54200 -2.38000 1.000 8.64841 84 CYS A O 1
ATOM 1244 N N . HIS A 1 77 ? 24.65600 35.75400 -2.20300 1.000 9.65905 85 HIS A N 1
ATOM 1245 C CA . HIS A 1 77 ? 25.84600 35.77300 -3.05800 1.000 9.45640 85 HIS A CA 1
ATOM 1246 C C . HIS A 1 77 ? 27.01100 35.87500 -2.08600 1.000 9.79065 85 HIS A C 1
ATOM 1247 O O . HIS A 1 77 ? 27.28300 36.95300 -1.55100 1.000 11.26714 85 HIS A O 1
ATOM 1261 N N . PHE A 1 78 ? 27.68800 34.75700 -1.80600 1.000 9.48535 86 PHE A N 1
ATOM 1262 C CA . PHE A 1 78 ? 28.58900 34.80100 -0.63900 1.000 9.76959 86 PHE A CA 1
ATOM 1263 C C . PHE A 1 78 ? 29.83200 35.63300 -0.89300 1.000 11.24345 86 PHE A C 1
ATOM 1264 O O . PHE A 1 78 ? 30.37800 36.21200 0.05300 1.000 14.00957 86 PHE A O 1
ATOM 1281 N N . LYS A 1 79 ? 30.27000 35.75900 -2.12800 1.000 10.60127 87 LYS A N 1
ATOM 1282 C CA . LYS A 1 79 ? 31.46300 36.56500 -2.38900 1.000 11.36189 87 LYS A CA 1
ATOM 1283 C C . LYS A 1 79 ? 31.16900 38.05300 -2.32300 1.000 12.66994 87 LYS A C 1
ATOM 1284 O O . LYS A 1 79 ? 32.01800 38.82800 -1.86600 1.000 12.96998 87 LYS A O 1
ATOM 1303 N N . LYS A 1 80 ? 29.99400 38.47000 -2.76900 1.000 12.71995 88 LYS A N 1
ATOM 1304 C CA . LYS A 1 80 ? 29.57600 39.85700 -2.61700 1.000 12.59362 88 LYS A CA 1
ATOM 1305 C C . LYS A 1 80 ? 29.13100 40.16500 -1.20200 1.000 12.75153 88 LYS A C 1
ATOM 1306 O O . LYS A 1 80 ? 29.11900 41.34700 -0.82100 1.000 18.13902 88 LYS A O 1
ATOM 1325 N N . GLY A 1 81 ? 28.78000 39.15200 -0.42100 1.000 13.39108 89 GLY A N 1
ATOM 1326 C CA . GLY A 1 81 ? 28.29300 39.33400 0.92600 1.000 18.43905 89 GLY A CA 1
ATOM 1327 C C . GLY A 1 81 ? 26.88600 39.85300 1.00400 1.000 21.09727 89 GLY A C 1
ATOM 1328 O O . GLY A 1 81 ? 26.51700 40.47000 2.00600 1.000 29.92727 89 GLY A O 1
ATOM 1332 N N . THR A 1 82 ? 26.07000 39.59700 -0.01400 1.000 18.10743 90 THR A N 1
ATOM 1333 C CA . THR A 1 82 ? 24.74000 40.16500 -0.09900 1.000 18.42063 90 THR A CA 1
ATOM 1334 C C . THR A 1 82 ? 23.70100 39.06800 0.07800 1.000 18.18902 90 THR A C 1
ATOM 1335 O O . THR A 1 82 ? 23.87100 37.95600 -0.41600 1.000 21.17886 90 THR A O 1
ATOM 1346 N N . GLU A 1 83 ? 22.61500 39.39000 0.76100 1.000 15.49923 91 GLU A N 1
ATOM 1347 C CA . GLU A 1 83 ? 21.43700 38.54100 0.71900 1.000 15.04917 91 GLU A CA 1
ATOM 1348 C C . GLU A 1 83 ? 20.62300 38.90600 -0.51900 1.000 16.01508 91 GLU A C 1
ATOM 1349 O O . GLU A 1 83 ? 20.31700 40.08100 -0.75900 1.000 22.41585 91 GLU A O 1
ATOM 1361 N N . ILE A 1 84 ? 20.29500 37.89700 -1.32000 1.000 11.66192 92 ILE A N 1
ATOM 1362 C CA . ILE A 1 84 ? 19.52700 38.09000 -2.52900 1.000 10.45652 92 ILE A CA 1
ATOM 1363 C C . ILE A 1 84 ? 18.05000 38.06000 -2.21700 1.000 14.86757 92 ILE A C 1
ATOM 1364 O O . ILE A 1 84 ? 17.28000 38.88300 -2.70500 1.000 17.06520 92 ILE A O 1
ATOM 1380 N N . CYS A 1 85 ? 17.63000 37.10600 -1.39800 1.000 12.35938 93 CYS A N 1
ATOM 1381 C CA . CYS A 1 85 ? 16.23100 36.98900 -1.05700 1.000 12.71205 93 CYS A CA 1
ATOM 1382 C C . CYS A 1 85 ? 16.09700 36.06200 0.13200 1.000 10.76445 93 CYS A C 1
ATOM 1383 O O . CYS A 1 85 ? 17.05700 35.40500 0.54900 1.000 12.39096 93 CYS A O 1
ATOM 1391 N N . ASN A 1 86 ? 14.90600 36.04100 0.70200 1.000 12.15935 94 ASN A N 1
ATOM 1392 C CA . ASN A 1 86 ? 14.59800 35.12100 1.77500 1.000 11.81984 94 ASN A CA 1
ATOM 1393 C C . ASN A 1 86 ? 13.14900 34.69900 1.64900 1.000 16.63884 94 ASN A C 1
ATOM 1394 O O . ASN A 1 86 ? 12.34200 35.33700 0.96900 1.000 19.86817 94 ASN A O 1
ATOM 1405 N N . TYR A 1 87 ? 12.84800 33.57500 2.27400 1.000 13.47530 95 TYR A N 1
ATOM 1406 C CA . TYR A 1 87 ? 11.51600 32.97700 2.21200 1.000 14.29908 95 TYR A CA 1
ATOM 1407 C C . TYR A 1 87 ? 11.28700 32.28400 3.54800 1.000 11.94354 95 TYR A C 1
ATOM 1408 O O . TYR A 1 87 ? 12.17100 31.56900 4.03400 1.000 13.34371 95 TYR A O 1
ATOM 1426 N N . SER A 1 88 ? 10.12100 32.46800 4.13900 1.000 14.79651 96 SER A N 1
ATOM 1427 C CA . SER A 1 88 ? 9.75300 31.82900 5.38900 1.000 12.20409 96 SER A CA 1
ATOM 1428 C C . SER A 1 88 ? 8.62000 30.84900 5.13900 1.000 12.94629 96 SER A C 1
ATOM 1429 O O . SER A 1 88 ? 7.71200 31.10100 4.33200 1.000 18.36273 96 SER A O 1
ATOM 1437 N N . TYR A 1 89 ? 8.70400 29.73200 5.83700 1.000 10.68812 97 TYR A N 1
ATOM 1438 C CA . TYR A 1 89 ? 7.80100 28.59300 5.71100 1.000 11.85142 97 TYR A CA 1
ATOM 1439 C C . TYR A 1 89 ? 6.97600 28.41300 6.97700 1.000 13.26212 97 TYR A C 1
ATOM 1440 O O . TYR A 1 89 ? 7.21900 29.02200 8.02100 1.000 13.78850 97 TYR A O 1
ATOM 1458 N N . SER A 1 90 ? 5.95400 27.56500 6.86100 1.000 15.77821 98 SER A N 1
ATOM 1459 C CA . SER A 1 90 ? 5.03200 27.37400 7.97800 1.000 16.43881 98 SER A CA 1
ATOM 1460 C C . SER A 1 90 ? 5.60400 26.52800 9.10500 1.000 17.95742 98 SER A C 1
ATOM 1461 O O . SER A 1 90 ? 4.98900 26.45400 10.17300 1.000 20.23400 98 SER A O 1
ATOM 1469 N N . ASN A 1 91 ? 6.74800 25.87600 8.90700 1.000 12.01986 99 ASN A N 1
ATOM 1470 C CA . ASN A 1 91 ? 7.31300 24.96800 9.88300 1.000 13.18053 99 ASN A CA 1
ATOM 1471 C C . ASN A 1 91 ? 8.82000 24.95400 9.65600 1.000 11.33557 99 ASN A C 1
ATOM 1472 O O . ASN A 1 91 ? 9.33000 25.53500 8.69100 1.000 11.44611 99 ASN A O 1
ATOM 1483 N N . THR A 1 92 ? 9.51600 24.29700 10.58300 1.000 12.70942 100 THR A N 1
ATOM 1484 C CA . THR A 1 92 ? 10.96100 24.19300 10.56300 1.000 9.38007 100 THR A CA 1
ATOM 1485 C C . THR A 1 92 ? 11.45900 23.59700 9.25800 1.000 9.44061 100 THR A C 1
ATOM 1486 O O . THR A 1 92 ? 10.96800 22.55700 8.81400 1.000 10.29334 100 THR A O 1
ATOM 1497 N N . ILE A 1 93 ? 12.45400 24.24600 8.65400 1.000 8.10624 101 ILE A N 1
ATOM 1498 C CA . ILE A 1 93 ? 13.09800 23.70100 7.47400 1.000 7.22455 101 ILE A CA 1
ATOM 1499 C C . ILE A 1 93 ? 13.94000 22.51400 7.91000 1.000 6.94294 101 ILE A C 1
ATOM 1500 O O . ILE A 1 93 ? 14.80800 22.65500 8.77100 1.000 9.17742 101 ILE A O 1
ATOM 1516 N N . LEU A 1 94 ? 13.71100 21.35000 7.30000 1.000 6.72975 102 LEU A N 1
ATOM 1517 C CA . LEU A 1 94 ? 14.45200 20.15300 7.64900 1.000 6.53236 102 LEU A CA 1
ATOM 1518 C C . LEU A 1 94 ? 15.57500 19.84200 6.67900 1.000 9.30638 102 LEU A C 1
ATOM 1519 O O . LEU A 1 94 ? 16.58700 19.24900 7.07300 1.000 10.16438 102 LEU A O 1
ATOM 1535 N N . ALA A 1 95 ? 15.42800 20.21900 5.42000 1.000 6.67448 103 ALA A N 1
ATOM 1536 C CA . ALA A 1 95 ? 16.47600 19.97500 4.44500 1.000 7.40878 103 ALA A CA 1
ATOM 1537 C C . ALA A 1 95 ? 16.30000 20.96600 3.31600 1.000 6.90872 103 ALA A C 1
ATOM 1538 O O . ALA A 1 95 ? 15.17800 21.39300 3.02600 1.000 6.73765 103 ALA A O 1
ATOM 1545 N N . VAL A 1 96 ? 17.41600 21.30000 2.66600 1.000 5.53751 104 VAL A N 1
ATOM 1546 C CA . VAL A 1 96 ? 17.45500 22.11800 1.46700 1.000 5.52435 104 VAL A CA 1
ATOM 1547 C C . VAL A 1 96 ? 18.33300 21.40500 0.45600 1.000 7.14033 104 VAL A C 1
ATOM 1548 O O . VAL A 1 96 ? 19.47100 21.03100 0.75900 1.000 8.48260 104 VAL A O 1
ATOM 1561 N N . LYS A 1 97 ? 17.84100 21.25100 -0.74800 1.000 5.36380 105 LYS A N 1
ATOM 1562 C CA . LYS A 1 97 ? 18.62000 20.66800 -1.81700 1.000 5.87965 105 LYS A CA 1
ATOM 1563 C C . LYS A 1 97 ? 18.54600 21.55100 -3.04100 1.000 6.71396 105 LYS A C 1
ATOM 1564 O O . LYS A 1 97 ? 17.52500 22.19000 -3.28600 1.000 7.06137 105 LYS A O 1
ATOM 1583 N N . LEU A 1 98 ? 19.61000 21.59900 -3.82000 1.000 5.63752 106 LEU A N 1
ATOM 1584 C CA . LEU A 1 98 ? 19.51300 22.39600 -5.02300 1.000 7.59565 106 LEU A CA 1
ATOM 1585 C C . LEU A 1 98 ? 20.36900 21.86100 -6.14100 1.000 6.29286 106 LEU A C 1
ATOM 1586 O O . LEU A 1 98 ? 21.30500 21.07200 -5.95900 1.000 7.35615 106 LEU A O 1
ATOM 1602 N N . ASN A 1 99 ? 19.97200 22.27300 -7.33700 1.000 6.77186 107 ASN A N 1
ATOM 1603 C CA . ASN A 1 99 ? 20.75700 22.02900 -8.54400 1.000 6.61132 107 ASN A CA 1
ATOM 1604 C C . ASN A 1 99 ? 20.63700 23.27700 -9.40900 1.000 6.84556 107 ASN A C 1
ATOM 1605 O O . ASN A 1 99 ? 20.11600 24.30400 -8.96900 1.000 7.46932 107 ASN A O 1
ATOM 1616 N N . ARG A 1 100 ? 21.10600 23.20500 -10.65200 1.000 9.20900 108 ARG A N 1
ATOM 1617 C CA . ARG A 1 100 ? 21.15000 24.41700 -11.45700 1.000 8.93528 108 ARG A CA 1
ATOM 1618 C C . ARG A 1 100 ? 19.78400 24.91400 -11.90800 1.000 7.46405 108 ARG A C 1
ATOM 1619 O O . ARG A 1 100 ? 19.71100 26.03300 -12.42600 1.000 10.59864 108 ARG A O 1
ATOM 1640 N N . GLN A 1 101 ? 18.71400 24.12500 -11.74800 1.000 8.36679 109 GLN A N 1
ATOM 1641 C CA A GLN A 1 101 ? 17.37300 24.51600 -12.13900 0.600 8.68788 109 GLN A CA 1
ATOM 1642 C CA B GLN A 1 101 ? 17.37300 24.51700 -12.14100 0.400 8.80632 109 GLN A CA 1
ATOM 1643 C C . GLN A 1 101 ? 16.41000 24.69600 -10.97500 1.000 6.94294 109 GLN A C 1
ATOM 1644 O O . GLN A 1 101 ? 15.49500 25.52600 -11.06900 1.000 8.01675 109 GLN A O 1
ATOM 1671 N N . ARG A 1 102 ? 16.59600 23.96800 -9.88400 1.000 8.86685 110 ARG A N 1
ATOM 1672 C CA . ARG A 1 102 ? 15.57700 23.92300 -8.85000 1.000 8.77210 110 ARG A CA 1
ATOM 1673 C C . ARG A 1 102 ? 16.19000 23.91800 -7.45400 1.000 8.60103 110 ARG A C 1
ATOM 1674 O O . ARG A 1 102 ? 17.29600 23.43400 -7.23600 1.000 8.69578 110 ARG A O 1
ATOM 1695 N N . LEU A 1 103 ? 15.44200 24.48300 -6.52300 1.000 8.56418 111 LEU A N 1
ATOM 1696 C CA . LEU A 1 103 ? 15.78000 24.45500 -5.09400 1.000 8.45101 111 LEU A CA 1
ATOM 1697 C C . LEU A 1 103 ? 14.57800 23.85000 -4.38800 1.000 8.47207 111 LEU A C 1
ATOM 1698 O O . LEU A 1 103 ? 13.45500 24.31300 -4.57100 1.000 8.57998 111 LEU A O 1
ATOM 1714 N N . ILE A 1 104 ? 14.82800 22.83500 -3.57300 1.000 8.40890 112 ILE A N 1
ATOM 1715 C CA . ILE A 1 104 ? 13.79800 22.12100 -2.83000 1.000 8.46944 112 ILE A CA 1
ATOM 1716 C C . ILE A 1 104 ? 13.96700 22.41000 -1.34800 1.000 8.44049 112 ILE A C 1
ATOM 1717 O O . ILE A 1 104 ? 15.08500 22.37400 -0.82100 1.000 8.35100 112 ILE A O 1
ATOM 1733 N N . VAL A 1 105 ? 12.86300 22.68400 -0.66600 1.000 8.55629 113 VAL A N 1
ATOM 1734 C CA . VAL A 1 105 ? 12.82500 22.82600 0.78700 1.000 8.59840 113 VAL A CA 1
ATOM 1735 C C . VAL A 1 105 ? 11.89900 21.73800 1.32400 1.000 8.73526 113 VAL A C 1
ATOM 1736 O O . VAL A 1 105 ? 10.75300 21.60800 0.87900 1.000 8.87475 113 VAL A O 1
ATOM 1749 N N . CYS A 1 106 ? 12.38700 20.95800 2.27700 1.000 8.73526 114 CYS A N 1
ATOM 1750 C CA . CYS A 1 106 ? 11.62000 19.88600 2.87000 1.000 8.89580 114 CYS A CA 1
ATOM 1751 C C . CYS A 1 106 ? 11.20800 20.31900 4.27200 1.000 9.05635 114 CYS A C 1
ATOM 1752 O O . CYS A 1 106 ? 12.08100 20.62100 5.10100 1.000 9.00634 114 CYS A O 1
ATOM 1760 N N . LEU A 1 107 ? 9.89600 20.29700 4.53000 1.000 9.29322 115 LEU A N 1
ATOM 1761 C CA . LEU A 1 107 ? 9.29500 20.39200 5.85100 1.000 9.54325 115 LEU A CA 1
ATOM 1762 C C . LEU A 1 107 ? 8.76400 19.00900 6.23600 1.000 11.04343 115 LEU A C 1
ATOM 1763 O O . LEU A 1 107 ? 8.74000 18.08900 5.42500 1.000 10.76445 115 LEU A O 1
ATOM 1779 N N . GLU A 1 108 ? 8.25300 18.88700 7.46000 1.000 10.67760 116 GLU A N 1
ATOM 1780 C CA . GLU A 1 108 ? 7.81000 17.57700 7.91200 1.000 10.23807 116 GLU A CA 1
ATOM 1781 C C . GLU A 1 108 ? 6.68800 17.02500 7.04300 1.000 11.85142 116 GLU A C 1
ATOM 1782 O O . GLU A 1 108 ? 6.63200 15.80800 6.82000 1.000 11.66982 116 GLU A O 1
ATOM 1794 N N . GLU A 1 109 ? 5.74600 17.87700 6.59300 1.000 10.74603 117 GLU A N 1
ATOM 1795 C CA . GLU A 1 109 ? 4.57100 17.40600 5.87500 1.000 10.92763 117 GLU A CA 1
ATOM 1796 C C . GLU A 1 109 ? 4.39100 18.09200 4.53000 1.000 10.63812 117 GLU A C 1
ATOM 1797 O O . GLU A 1 109 ? 3.32700 17.94500 3.90100 1.000 12.53571 117 GLU A O 1
ATOM 1809 N N . SER A 1 110 ? 5.40800 18.82400 4.06100 1.000 10.23807 118 SER A N 1
ATOM 1810 C CA A SER A 1 110 ? 5.32300 19.43300 2.74500 0.650 10.11174 118 SER A CA 1
ATOM 1811 C CA B SER A 1 110 ? 5.34000 19.58000 2.81200 0.350 10.10647 118 SER A CA 1
ATOM 1812 C C . SER A 1 110 ? 6.70800 19.61000 2.15200 1.000 10.47494 118 SER A C 1
ATOM 1813 O O . SER A 1 110 ? 7.72800 19.65300 2.85900 1.000 9.90382 118 SER A O 1
ATOM 1828 N N . LEU A 1 111 ? 6.73500 19.64300 0.80700 1.000 9.65116 119 LEU A N 1
ATOM 1829 C CA . LEU A 1 111 ? 7.95400 19.88800 0.04000 1.000 9.35902 119 LEU A CA 1
ATOM 1830 C C . LEU A 1 111 ? 7.70600 21.03900 -0.91900 1.000 9.48008 119 LEU A C 1
ATOM 1831 O O . LEU A 1 111 ? 6.68900 21.05100 -1.61100 1.000 10.94605 119 LEU A O 1
ATOM 1847 N N . TYR A 1 112 ? 8.60600 22.00100 -0.95700 1.000 9.16689 120 TYR A N 1
ATOM 1848 C CA . TYR A 1 112 ? 8.46000 23.17800 -1.80500 1.000 9.17742 120 TYR A CA 1
ATOM 1849 C C . TYR A 1 112 ? 9.46600 23.10000 -2.93200 1.000 9.81697 120 TYR A C 1
ATOM 1850 O O . TYR A 1 112 ? 10.65900 22.89000 -2.67800 1.000 9.75380 120 TYR A O 1
ATOM 1868 N N . ILE A 1 113 ? 9.01200 23.27200 -4.15500 1.000 9.10899 121 ILE A N 1
ATOM 1869 C CA . ILE A 1 113 ? 9.85300 23.21800 -5.33700 1.000 9.02740 121 ILE A CA 1
ATOM 1870 C C . ILE A 1 113 ? 9.93600 24.62900 -5.90900 1.000 9.05898 121 ILE A C 1
ATOM 1871 O O . ILE A 1 113 ? 8.95300 25.15400 -6.46100 1.000 9.71169 121 ILE A O 1
ATOM 1887 N N . HIS A 1 114 ? 11.12000 25.23000 -5.79000 1.000 8.91686 122 HIS A N 1
ATOM 1888 C CA . HIS A 1 114 ? 11.38100 26.56400 -6.29400 1.000 8.96686 122 HIS A CA 1
ATOM 1889 C C . HIS A 1 114 ? 12.14900 26.52700 -7.61400 1.000 8.98266 122 HIS A C 1
ATOM 1890 O O . HIS A 1 114 ? 13.05400 25.71500 -7.79700 1.000 8.87738 122 HIS A O 1
ATOM 1904 N N . ASN A 1 115 ? 11.84000 27.47700 -8.48700 1.000 9.14583 123 ASN A N 1
ATOM 1905 C CA . ASN A 1 115 ? 12.68200 27.79400 -9.62600 1.000 9.20374 123 ASN A CA 1
ATOM 1906 C C . ASN A 1 115 ? 13.88800 28.56800 -9.11600 1.000 10.54074 123 ASN A C 1
ATOM 1907 O O . ASN A 1 115 ? 13.73700 29.64500 -8.54900 1.000 11.92248 123 ASN A O 1
ATOM 1918 N N . ILE A 1 116 ? 15.09300 28.03000 -9.29700 1.000 9.17742 124 ILE A N 1
ATOM 1919 C CA . ILE A 1 116 ? 16.25700 28.71900 -8.72700 1.000 11.30662 124 ILE A CA 1
ATOM 1920 C C . ILE A 1 116 ? 16.62400 29.96100 -9.52900 1.000 10.67233 124 ILE A C 1
ATOM 1921 O O . ILE A 1 116 ? 17.41400 30.79400 -9.05100 1.000 12.99630 124 ILE A O 1
ATOM 1937 N N . ARG A 1 117 ? 16.07400 30.12600 -10.73000 1.000 10.88288 125 ARG A N 1
ATOM 1938 C CA . ARG A 1 117 ? 16.33200 31.32500 -11.51400 1.000 11.90406 125 ARG A CA 1
ATOM 1939 C C . ARG A 1 117 ? 15.58400 32.54600 -10.99000 1.000 14.44121 125 ARG A C 1
ATOM 1940 O O . ARG A 1 117 ? 16.03800 33.67000 -11.22200 1.000 18.04690 125 ARG A O 1
ATOM 1961 N N . ASP A 1 118 ? 14.47400 32.36900 -10.27300 1.000 12.97261 126 ASP A N 1
ATOM 1962 C CA . ASP A 1 118 ? 13.73500 33.50500 -9.73200 1.000 12.24884 126 ASP A CA 1
ATOM 1963 C C . ASP A 1 118 ? 13.18200 33.28400 -8.32700 1.000 12.78838 126 ASP A C 1
ATOM 1964 O O . ASP A 1 118 ? 12.51700 34.18400 -7.80700 1.000 14.68334 126 ASP A O 1
ATOM 1973 N N . MET A 1 119 ? 13.45800 32.13000 -7.70000 1.000 11.05396 127 MET A N 1
ATOM 1974 C CA . MET A 1 119 ? 12.99000 31.66900 -6.40300 1.000 13.79902 127 MET A CA 1
ATOM 1975 C C . MET A 1 119 ? 11.46900 31.60200 -6.26500 1.000 11.72509 127 MET A C 1
ATOM 1976 O O . MET A 1 119 ? 10.95800 31.42700 -5.14900 1.000 14.18065 127 MET A O 1
ATOM 1990 N N . LYS A 1 120 ? 10.71900 31.64200 -7.36400 1.000 12.10145 128 LYS A N 1
ATOM 1991 C CA . LYS A 1 120 ? 9.28400 31.42200 -7.24900 1.000 12.50413 128 LYS A CA 1
ATOM 1992 C C . LYS A 1 120 ? 9.01100 29.95700 -6.94200 1.000 10.80130 128 LYS A C 1
ATOM 1993 O O . LYS A 1 120 ? 9.70800 29.06100 -7.42000 1.000 12.94366 128 LYS A O 1
ATOM 2012 N N . VAL A 1 121 ? 7.96200 29.71600 -6.15500 1.000 13.10420 129 VAL A N 1
ATOM 2013 C CA . VAL A 1 121 ? 7.48500 28.35800 -5.89200 1.000 12.71731 129 VAL A CA 1
ATOM 2014 C C . VAL A 1 121 ? 6.72300 27.85900 -7.11300 1.000 9.80644 129 VAL A C 1
ATOM 2015 O O . VAL A 1 121 ? 5.69200 28.43000 -7.49800 1.000 16.31248 129 VAL A O 1
ATOM 2028 N N . LEU A 1 122 ? 7.23100 26.81200 -7.74300 1.000 11.16450 130 LEU A N 1
ATOM 2029 C CA . LEU A 1 122 ? 6.54400 26.23900 -8.88700 1.000 11.35136 130 LEU A CA 1
ATOM 2030 C C . LEU A 1 122 ? 5.49200 25.22500 -8.48200 1.000 13.62005 130 LEU A C 1
ATOM 2031 O O . LEU A 1 122 ? 4.48800 25.05600 -9.18600 1.000 15.98876 130 LEU A O 1
ATOM 2047 N N . HIS A 1 123 ? 5.68800 24.54500 -7.36100 1.000 12.20146 131 HIS A N 1
ATOM 2048 C CA . HIS A 1 123 ? 4.85700 23.43200 -6.95700 1.000 10.86183 131 HIS A CA 1
ATOM 2049 C C . HIS A 1 123 ? 5.11900 23.19600 -5.47600 1.000 10.27228 131 HIS A C 1
ATOM 2050 O O . HIS A 1 123 ? 6.25800 23.30400 -5.01000 1.000 10.24333 131 HIS A O 1
ATOM 2064 N N . THR A 1 124 ? 4.06700 22.88100 -4.73700 1.000 11.83300 132 THR A N 1
ATOM 2065 C CA . THR A 1 124 ? 4.17000 22.41300 -3.37000 1.000 10.09068 132 THR A CA 1
ATOM 2066 C C . THR A 1 124 ? 3.50400 21.04900 -3.26900 1.000 11.78299 132 THR A C 1
ATOM 2067 O O . THR A 1 124 ? 2.35400 20.87600 -3.69800 1.000 14.13591 132 THR A O 1
ATOM 2078 N N . ILE A 1 125 ? 4.23800 20.08200 -2.73700 1.000 10.12227 133 ILE A N 1
ATOM 2079 C CA . ILE A 1 125 ? 3.71700 18.76000 -2.40800 1.000 10.31703 133 ILE A CA 1
ATOM 2080 C C . ILE A 1 125 ? 3.23300 18.82900 -0.96600 1.000 10.46968 133 ILE A C 1
ATOM 2081 O O . ILE A 1 125 ? 4.02800 19.01600 -0.05700 1.000 11.03290 133 ILE A O 1
ATOM 2097 N N . ARG A 1 126 ? 1.91800 18.71600 -0.75500 1.000 10.84867 134 ARG A N 1
ATOM 2098 C CA . ARG A 1 126 ? 1.30500 18.87800 0.55000 1.000 11.08554 134 ARG A CA 1
ATOM 2099 C C . ARG A 1 126 ? 0.78700 17.54400 1.08000 1.000 11.39610 134 ARG A C 1
ATOM 2100 O O . ARG A 1 126 ? 0.56900 16.58100 0.33900 1.000 12.69100 134 ARG A O 1
ATOM 2121 N N . GLU A 1 127 ? 0.56200 17.51400 2.39600 1.000 13.09104 135 GLU A N 1
ATOM 2122 C CA . GLU A 1 127 ? 0.07900 16.33200 3.10800 1.000 13.18579 135 GLU A CA 1
ATOM 2123 C C . GLU A 1 127 ? 0.94200 15.10800 2.80800 1.000 16.09667 135 GLU A C 1
ATOM 2124 O O . GLU A 1 127 ? 0.45900 14.01800 2.52800 1.000 15.84927 135 GLU A O 1
ATOM 2136 N N . THR A 1 128 ? 2.24400 15.28700 2.86100 1.000 12.43570 136 THR A N 1
ATOM 2137 C CA . THR A 1 128 ? 3.11400 14.14800 2.66500 1.000 14.39646 136 THR A CA 1
ATOM 2138 C C . THR A 1 128 ? 3.05900 13.24400 3.88500 1.000 18.44958 136 THR A C 1
ATOM 2139 O O . THR A 1 128 ? 2.71500 13.69200 4.98000 1.000 16.92571 136 THR A O 1
ATOM 2150 N N . PRO A 1 129 ? 3.39900 11.96700 3.72400 1.000 17.83372 137 PRO A N 1
ATOM 2151 C CA . PRO A 1 129 ? 3.70600 11.14500 4.89700 1.000 16.93624 137 PRO A CA 1
ATOM 2152 C C . PRO A 1 129 ? 4.69400 11.88100 5.77900 1.000 18.29430 137 PRO A C 1
ATOM 2153 O O . PRO A 1 129 ? 5.63700 12.50600 5.28300 1.000 15.46501 137 PRO A O 1
ATOM 2164 N N . PRO A 1 130 ? 4.47700 11.90100 7.08000 1.000 14.26750 138 PRO A N 1
ATOM 2165 C CA . PRO A 1 130 ? 5.31100 12.74200 7.93500 1.000 13.44109 138 PRO A CA 1
ATOM 2166 C C . PRO A 1 130 ? 6.76200 12.31400 7.83600 1.000 12.98050 138 PRO A C 1
ATOM 2167 O O . PRO A 1 130 ? 7.08500 11.12400 7.88400 1.000 14.28592 138 PRO A O 1
ATOM 2178 N N . ASN A 1 131 ? 7.64200 13.30500 7.65100 1.000 10.58548 139 ASN A N 1
ATOM 2179 C CA . ASN A 1 131 ? 9.06200 13.07800 7.37100 1.000 11.20397 139 ASN A CA 1
ATOM 2180 C C . ASN A 1 131 ? 9.86900 13.95100 8.31200 1.000 12.68047 139 ASN A C 1
ATOM 2181 O O . ASN A 1 131 ? 10.54500 14.89500 7.88400 1.000 11.09344 139 ASN A O 1
ATOM 2192 N N . PRO A 1 132 ? 9.82700 13.65500 9.62100 1.000 13.26738 140 PRO A N 1
ATOM 2193 C CA . PRO A 1 132 ? 10.53800 14.51100 10.58600 1.000 13.39371 140 PRO A CA 1
ATOM 2194 C C . PRO A 1 132 ? 12.03900 14.50500 10.43100 1.000 12.28305 140 PRO A C 1
ATOM 2195 O O . PRO A 1 132 ? 12.69300 15.44600 10.88100 1.000 17.54947 140 PRO A O 1
ATOM 2206 N N . ALA A 1 133 ? 12.60700 13.50900 9.76600 1.000 14.79125 141 ALA A N 1
ATOM 2207 C CA . ALA A 1 133 ? 14.02400 13.43800 9.47400 1.000 16.09140 141 ALA A CA 1
ATOM 2208 C C . ALA A 1 133 ? 14.42800 14.26500 8.26300 1.000 16.77306 141 ALA A C 1
ATOM 2209 O O . ALA A 1 133 ? 15.62200 14.50900 8.05100 1.000 16.57304 141 ALA A O 1
ATOM 2216 N N . GLY A 1 134 ? 13.47500 14.69100 7.44900 1.000 12.24094 142 GLY A N 1
ATOM 2217 C CA . GLY A 1 134 ? 13.80900 15.46100 6.27300 1.000 12.15409 142 GLY A CA 1
ATOM 2218 C C . GLY A 1 134 ? 14.52300 14.63300 5.23400 1.000 13.89640 142 GLY A C 1
ATOM 2219 O O . GLY A 1 134 ? 15.33900 15.15000 4.47200 1.000 15.16761 142 GLY A O 1
ATOM 2223 N N . LEU A 1 135 ? 14.20900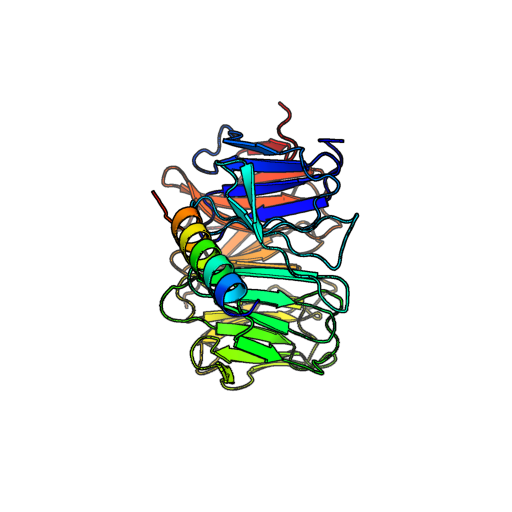 13.34600 5.16500 1.000 9.42218 143 LEU A N 1
ATOM 2224 C CA . LEU A 1 135 ? 14.85200 12.45800 4.20700 1.000 9.40639 143 LEU A CA 1
ATOM 2225 C C . LEU A 1 135 ? 14.32800 12.71700 2.79500 1.000 9.43797 143 LEU A C 1
ATOM 2226 O O . LEU A 1 135 ? 13.13200 12.57900 2.52500 1.000 10.27755 143 LEU A O 1
ATOM 2242 N N . CYS A 1 136 ? 15.22500 13.02800 1.87900 1.000 9.46166 144 CYS A N 1
ATOM 2243 C CA . CYS A 1 136 ? 14.86300 13.29600 0.49200 1.000 12.03565 144 CYS A CA 1
ATOM 2244 C C . CYS A 1 136 ? 16.14700 13.36700 -0.30400 1.000 11.43821 144 CYS A C 1
ATOM 2245 O O . CYS A 1 136 ? 17.24900 13.44000 0.25500 1.000 13.60953 144 CYS A O 1
ATOM 2253 N N . ALA A 1 137 ? 16.00600 13.30200 -1.61600 1.000 10.13543 145 ALA A N 1
ATOM 2254 C CA . ALA A 1 137 ? 17.16700 13.38400 -2.49700 1.000 10.42230 145 ALA A CA 1
ATOM 2255 C C . ALA A 1 137 ? 16.75700 14.12500 -3.75600 1.000 10.81709 145 ALA A C 1
ATOM 2256 O O . ALA A 1 137 ? 15.60700 14.03300 -4.18700 1.000 11.00658 145 ALA A O 1
ATOM 2263 N N . LEU A 1 138 ? 17.68300 14.89100 -4.32300 1.000 11.04343 146 LEU A N 1
ATOM 2264 C CA . LEU A 1 138 ? 17.47100 15.65400 -5.55200 1.000 11.58034 146 LEU A CA 1
ATOM 2265 C C . LEU A 1 138 ? 18.61200 15.37800 -6.51900 1.000 12.13567 146 LEU A C 1
ATOM 2266 O O . LEU A 1 138 ? 19.77500 15.49700 -6.14800 1.000 12.60941 146 LEU A O 1
ATOM 2282 N N . SER A 1 139 ? 18.29100 15.00600 -7.75600 1.000 12.83312 147 SER A N 1
ATOM 2283 C CA A SER A 1 139 ? 19.34200 14.74700 -8.73400 0.540 13.52531 147 SER A CA 1
ATOM 2284 C CA B SER A 1 139 ? 19.34100 14.75300 -8.73300 0.460 13.52531 147 SER A CA 1
ATOM 2285 C C . SER A 1 139 ? 20.11900 16.03300 -9.00500 1.000 17.23628 147 SER A C 1
ATOM 2286 O O . SER A 1 139 ? 19.54500 17.12900 -9.02200 1.000 16.54409 147 SER A O 1
ATOM 2301 N N . ILE A 1 140 ? 21.45100 15.88700 -9.16900 1.000 14.08327 148 ILE A N 1
ATOM 2302 C CA . ILE A 1 140 ? 22.31600 17.04000 -9.43600 1.000 16.13615 148 ILE A CA 1
ATOM 2303 C C . ILE A 1 140 ? 22.45400 17.31500 -10.91500 1.000 17.76792 148 ILE A C 1
ATOM 2304 O O . ILE A 1 140 ? 23.09900 18.30100 -11.30500 1.000 22.10791 148 ILE A O 1
ATOM 2320 N N . ASN A 1 141 ? 21.91800 16.45300 -11.75400 1.000 15.99402 149 ASN A N 1
ATOM 2321 C CA . ASN A 1 141 ? 22.15100 16.50900 -13.17800 1.000 21.82104 149 ASN A CA 1
ATOM 2322 C C . ASN A 1 141 ? 21.32000 17.60200 -13.82600 1.000 29.71672 149 ASN A C 1
ATOM 2323 O O . ASN A 1 141 ? 20.20400 17.90000 -13.40200 1.000 31.93014 149 ASN A O 1
ATOM 2334 N N . ASN A 1 142 ? 21.87800 18.19600 -14.88500 1.000 31.84329 150 ASN A N 1
ATOM 2335 C CA . ASN A 1 142 ? 21.14900 19.24400 -15.59400 1.000 44.87117 150 ASN A CA 1
ATOM 2336 C C . ASN A 1 142 ? 19.95000 18.68700 -16.35700 1.000 53.61959 150 ASN A C 1
ATOM 2337 O O . ASN A 1 142 ? 18.95500 19.39800 -16.54700 1.000 49.40329 150 ASN A O 1
ATOM 2348 N N . ASP A 1 143 ? 20.01600 17.42200 -16.78200 1.000 32.15649 151 ASP A N 1
ATOM 2349 C CA . ASP A 1 143 ? 19.04400 16.83300 -17.70200 1.000 42.93410 151 ASP A CA 1
ATOM 2350 C C . ASP A 1 143 ? 17.98600 15.98000 -17.01900 1.000 30.33258 151 ASP A C 1
ATOM 2351 O O . ASP A 1 143 ? 16.82800 15.99500 -17.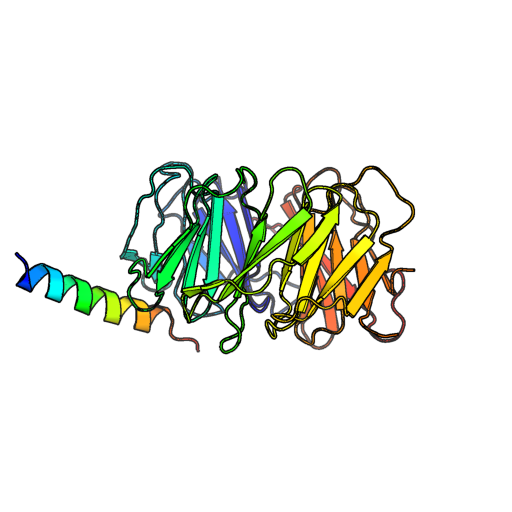43800 1.000 33.55402 151 ASP A O 1
ATOM 2360 N N . ASN A 1 144 ? 18.33400 15.23500 -15.97100 1.000 31.72222 152 ASN A N 1
ATOM 2361 C CA . ASN A 1 144 ? 17.37500 14.35900 -15.28400 1.000 44.06055 152 ASN A CA 1
ATOM 2362 C C . ASN A 1 144 ? 17.15800 14.89800 -13.87300 1.000 39.77056 152 ASN A C 1
ATOM 2363 O O . ASN A 1 144 ? 17.93800 14.58900 -12.96600 1.000 36.17802 152 ASN A O 1
ATOM 2374 N N . CYS A 1 145 ? 16.07400 15.66900 -13.68600 1.000 34.63573 153 CYS A N 1
ATOM 2375 C CA . CYS A 1 145 ? 15.89300 16.51700 -12.51000 1.000 24.58716 153 CYS A CA 1
ATOM 2376 C C . CYS A 1 145 ? 14.84100 15.98500 -11.53300 1.000 24.50031 153 CYS A C 1
ATOM 2377 O O . CYS A 1 145 ? 13.82600 16.63600 -11.27000 1.000 24.12921 153 CYS A O 1
ATOM 2385 N N . TYR A 1 146 ? 15.11400 14.84400 -10.94500 1.000 17.63896 154 TYR A N 1
ATOM 2386 C CA . TYR A 1 146 ? 14.12400 14.16000 -10.14100 1.000 15.12550 154 TYR A CA 1
ATOM 2387 C C . TYR A 1 146 ? 14.33100 14.41700 -8.65800 1.000 12.89628 154 TYR A C 1
ATOM 2388 O O . TYR A 1 146 ? 15.45500 14.53300 -8.16700 1.000 13.16474 154 TYR A O 1
ATOM 2406 N N . LEU A 1 147 ? 13.21700 14.44700 -7.94000 1.000 12.80943 155 LEU A N 1
ATOM 2407 C CA . LEU A 1 147 ? 13.16800 14.47800 -6.48500 1.000 12.73574 155 LEU A CA 1
ATOM 2408 C C . LEU A 1 147 ? 12.63300 13.15000 -6.00300 1.000 14.17802 155 LEU A C 1
ATOM 2409 O O . LEU A 1 147 ? 11.62900 12.66600 -6.54200 1.000 16.68884 155 LEU A O 1
ATOM 2425 N N . ALA A 1 148 ? 13.26400 12.57400 -4.99000 1.000 12.30411 156 ALA A N 1
ATOM 2426 C CA . ALA A 1 148 ? 12.83300 11.33100 -4.34900 1.000 12.34885 156 ALA A CA 1
ATOM 2427 C C . ALA A 1 148 ? 12.53300 11.59800 -2.88300 1.000 12.03829 156 ALA A C 1
ATOM 2428 O O . ALA A 1 148 ? 13.32100 12.25900 -2.20700 1.000 11.75930 156 ALA A O 1
ATOM 2435 N N . TYR A 1 149 ? 11.41200 11.08500 -2.37700 1.000 12.11198 157 TYR A N 1
ATOM 2436 C CA . TYR A 1 149 ? 11.08900 11.25300 -0.96700 1.000 11.85932 157 TYR A CA 1
ATOM 2437 C C . TYR A 1 149 ? 10.20700 10.09800 -0.54100 1.000 12.01723 157 TYR A C 1
ATOM 2438 O O . TYR A 1 149 ? 9.70400 9.34500 -1.38300 1.000 12.32253 157 TYR A O 1
ATOM 2456 N N . PRO A 1 150 ? 10.00100 9.92100 0.76200 1.000 11.84089 158 PRO A N 1
ATOM 2457 C CA . PRO A 1 150 ? 9.24300 8.74100 1.21600 1.000 12.00670 158 PRO A CA 1
ATOM 2458 C C . PRO A 1 150 ? 7.75800 8.87600 0.91400 1.000 12.66731 158 PRO A C 1
ATOM 2459 O O . PRO A 1 150 ? 7.11700 9.84400 1.31400 1.000 13.78586 158 PRO A O 1
ATOM 2470 N N . GLY A 1 151 ? 7.21300 7.85900 0.26500 1.000 12.53308 159 GLY A N 1
ATOM 2471 C CA . GLY A 1 151 ? 5.79700 7.82000 -0.05900 1.000 13.13315 159 GLY A CA 1
ATOM 2472 C C . GLY A 1 151 ? 4.92400 7.21000 0.99500 1.000 16.10719 159 GLY A C 1
ATOM 2473 O O . GLY A 1 151 ? 3.69600 7.24700 0.85500 1.000 21.23149 159 GLY A O 1
ATOM 2477 N N . SER A 1 152 ? 5.53100 6.67600 2.05100 1.000 12.64625 160 SER A N 1
ATOM 2478 C CA . SER A 1 152 ? 4.85900 6.17400 3.23900 1.000 14.67808 160 SER A CA 1
ATOM 2479 C C . SER A 1 152 ? 5.81700 6.34200 4.40500 1.000 16.65200 160 SER A C 1
ATOM 2480 O O . SER A 1 152 ? 7.04600 6.33500 4.23000 1.000 18.19955 160 SER A O 1
ATOM 2488 N N . ALA A 1 153 ? 5.26000 6.53700 5.59300 1.000 18.94701 161 ALA A N 1
ATOM 2489 C CA . ALA A 1 153 ? 6.07300 6.60700 6.79400 1.000 26.45844 161 ALA A CA 1
ATOM 2490 C C . ALA A 1 153 ? 6.26300 5.24500 7.44900 1.000 17.97321 161 ALA A C 1
ATOM 2491 O O . ALA A 1 153 ? 7.17200 5.11000 8.27700 1.000 20.75775 161 ALA A O 1
ATOM 2498 N N . THR A 1 154 ? 5.47600 4.24000 7.04700 1.000 18.84700 162 THR A N 1
ATOM 2499 C CA . THR A 1 154 ? 5.57600 2.89700 7.61200 1.000 21.29466 162 THR A CA 1
ATOM 2500 C C . THR A 1 154 ? 6.09900 1.83600 6.64400 1.000 24.31607 162 THR A C 1
ATOM 2501 O O . THR A 1 154 ? 6.54300 0.77800 7.10400 1.000 23.81601 162 THR A O 1
ATOM 2512 N N . ILE A 1 155 ? 6.09300 2.10100 5.34100 1.000 16.44671 163 ILE A N 1
ATOM 2513 C CA . ILE A 1 155 ? 6.57100 1.20400 4.29300 1.000 16.27300 163 ILE A CA 1
ATOM 2514 C C . ILE A 1 155 ? 7.63000 1.96700 3.51300 1.000 14.70966 163 ILE A C 1
ATOM 2515 O O . ILE A 1 155 ? 7.53900 3.18800 3.36300 1.000 12.74363 163 ILE A O 1
ATOM 2531 N N . GLY A 1 156 ? 8.63900 1.25300 3.00900 1.000 13.50162 164 GLY A N 1
ATOM 2532 C CA . GLY A 1 156 ? 9.71500 1.87600 2.23300 1.000 12.98577 164 GLY A CA 1
ATOM 2533 C C . GLY A 1 156 ? 9.40700 2.13500 0.76800 1.000 13.74902 164 GLY A C 1
ATOM 2534 O O . GLY A 1 156 ? 10.17400 1.72600 -0.12000 1.000 15.13866 164 GLY A O 1
ATOM 2538 N N . GLU A 1 157 ? 8.30000 2.82100 0.49600 1.000 14.04642 165 GLU A N 1
ATOM 2539 C CA . GLU A 1 157 ? 7.94700 3.28300 -0.84400 1.000 14.45436 165 GLU A CA 1
ATOM 2540 C C . GLU A 1 157 ? 8.60600 4.62700 -1.14500 1.000 13.43845 165 GLU A C 1
ATOM 2541 O O . GLU A 1 157 ? 8.64500 5.50100 -0.28100 1.000 14.69913 165 GLU A O 1
ATOM 2553 N N . VAL A 1 158 ? 9.12500 4.78100 -2.35700 1.000 13.26475 166 VAL A N 1
ATOM 2554 C CA . VAL A 1 158 ? 9.78600 6.00600 -2.80300 1.000 13.07788 166 VAL A CA 1
ATOM 2555 C C . VAL A 1 158 ? 8.90600 6.69500 -3.82500 1.000 14.05695 166 VAL A C 1
ATOM 2556 O O . VAL A 1 158 ? 8.55600 6.09500 -4.85400 1.000 14.62017 166 VAL A O 1
ATOM 2569 N N . GLN A 1 159 ? 8.50600 7.92500 -3.54000 1.000 13.08578 167 GLN A N 1
ATOM 2570 C CA . GLN A 1 159 ? 7.91900 8.76900 -4.56000 1.000 14.22539 167 GLN A CA 1
ATOM 2571 C C . GLN A 1 159 ? 9.04000 9.43700 -5.33700 1.000 16.51251 167 GLN A C 1
ATOM 2572 O O . GLN A 1 159 ? 9.98100 9.98500 -4.74900 1.000 12.89365 167 GLN A O 1
ATOM 2586 N N . VAL A 1 160 ? 8.94400 9.36900 -6.65300 1.000 14.75703 168 VAL A N 1
ATOM 2587 C CA . VAL A 1 160 ? 9.87600 9.98300 -7.57700 1.000 13.58058 168 VAL A CA 1
ATOM 2588 C C . VAL A 1 160 ? 9.10000 11.04300 -8.33700 1.000 15.23077 168 VAL A C 1
ATOM 2589 O O . VAL A 1 160 ? 8.07400 10.74400 -8.97400 1.000 16.22300 168 VAL A O 1
ATOM 2602 N N . PHE A 1 161 ? 9.59000 12.27900 -8.30600 1.000 14.44910 169 PHE A N 1
ATOM 2603 C CA . PHE A 1 161 ? 8.85200 13.40000 -8.85800 1.000 14.23329 169 PHE A CA 1
ATOM 2604 C C . PHE A 1 161 ? 9.75200 14.16800 -9.81800 1.000 13.71743 169 PHE A C 1
ATOM 2605 O O . PHE A 1 161 ? 10.87100 14.54600 -9.47100 1.000 13.48583 169 PHE A O 1
ATOM 2622 N N . ASP A 1 162 ? 9.25900 14.39400 -11.03400 1.000 14.09906 170 ASP A N 1
ATOM 2623 C CA . ASP A 1 162 ? 9.95800 15.18800 -12.04600 1.000 15.55976 170 ASP A CA 1
ATOM 2624 C C . ASP A 1 162 ? 9.75000 16.66700 -11.74500 1.000 17.90478 170 ASP A C 1
ATOM 2625 O O . ASP A 1 162 ? 8.64200 17.17600 -11.82200 1.000 14.19907 170 ASP A O 1
ATOM 2634 N N . THR A 1 163 ? 10.81200 17.37400 -11.35000 1.000 16.76254 171 THR A N 1
ATOM 2635 C CA . THR A 1 163 ? 10.63000 18.76000 -10.91200 1.000 16.88360 171 THR A CA 1
ATOM 2636 C C . THR A 1 163 ? 10.67500 19.78600 -12.04500 1.000 17.79687 171 THR A C 1
ATOM 2637 O O . THR A 1 163 ? 10.51900 20.98100 -11.78000 1.000 16.73095 171 THR A O 1
ATOM 2648 N N . ILE A 1 164 ? 10.83300 19.34800 -13.30100 1.000 19.61551 172 ILE A N 1
ATOM 2649 C CA . ILE A 1 164 ? 10.68500 20.25000 -14.44100 1.000 20.34718 172 ILE A CA 1
ATOM 2650 C C . ILE A 1 164 ? 9.28000 20.18400 -14.99600 1.000 20.22874 172 ILE A C 1
ATOM 2651 O O . ILE A 1 164 ? 8.61200 21.20000 -15.19300 1.000 23.00539 172 ILE A O 1
ATOM 2667 N N . ASN A 1 165 ? 8.82100 18.97200 -15.26100 1.000 22.08423 173 ASN A N 1
ATOM 2668 C CA . ASN A 1 165 ? 7.47200 18.75800 -15.75200 1.000 24.48451 173 ASN A CA 1
ATOM 2669 C C . ASN A 1 165 ? 6.42700 18.91300 -14.65400 1.000 28.32708 173 ASN A C 1
ATOM 2670 O O . ASN A 1 165 ? 5.23700 19.02200 -14.95600 1.000 29.47195 173 ASN A O 1
ATOM 2681 N N . LEU A 1 166 ? 6.85600 18.89300 -13.38500 1.000 21.04726 174 LEU A N 1
ATOM 2682 C CA . LEU A 1 166 ? 5.97900 18.99500 -12.20900 1.000 21.97369 174 LEU A CA 1
ATOM 2683 C C . LEU A 1 166 ? 4.93200 17.88400 -12.20800 1.000 30.49313 174 LEU A C 1
ATOM 2684 O O . LEU A 1 166 ? 3.73900 18.12500 -12.02800 1.000 31.14584 174 LEU A O 1
ATOM 2700 N N . ARG A 1 167 ? 5.40600 16.64400 -12.36900 1.000 18.66803 175 ARG A N 1
ATOM 2701 C CA . ARG A 1 167 ? 4.54800 15.47100 -12.30400 1.000 24.41872 175 ARG A CA 1
ATOM 2702 C C . ARG A 1 167 ? 5.31100 14.27700 -11.73700 1.000 25.85573 175 ARG A C 1
ATOM 2703 O O . ARG A 1 167 ? 6.54200 14.18200 -11.83900 1.000 20.02609 175 ARG A O 1
ATOM 2710 N N . ALA A 1 168 ? 4.55800 13.34800 -11.14100 1.000 23.40281 176 ALA A N 1
ATOM 2711 C CA . ALA A 1 168 ? 5.15600 12.16900 -10.55200 1.000 19.77869 176 ALA A CA 1
ATOM 2712 C C . ALA A 1 168 ? 5.60300 11.17700 -11.61200 1.000 23.09224 176 ALA A C 1
ATOM 2713 O O . ALA A 1 168 ? 5.00600 11.05900 -12.68500 1.000 33.95407 176 ALA A O 1
ATOM 2720 N N . ALA A 1 169 ? 6.67500 10.47000 -11.30000 1.000 27.64542 177 ALA A N 1
ATOM 2721 C CA . ALA A 1 169 ? 7.03000 9.23300 -11.96900 1.000 30.51155 177 ALA A CA 1
ATOM 2722 C C . ALA A 1 169 ? 6.40900 8.08200 -11.18400 1.000 39.88373 177 ALA A C 1
ATOM 2723 O O . ALA A 1 169 ? 5.57900 8.28100 -10.29100 1.000 34.82523 177 ALA A O 1
ATOM 2730 N N . ASN A 1 170 ? 6.79900 6.86100 -11.51200 1.000 46.29766 178 ASN A N 1
ATOM 2731 C CA . ASN A 1 170 ? 6.26800 5.70700 -10.80700 1.000 50.88242 178 ASN A CA 1
ATOM 2732 C C . ASN A 1 170 ? 6.81000 5.66100 -9.38300 1.000 23.79496 178 ASN A C 1
ATOM 2733 O O . ASN A 1 170 ? 7.98100 5.94300 -9.13000 1.000 44.06844 178 ASN A O 1
ATOM 2744 N N . MET A 1 171 ? 5.92100 5.35500 -8.45700 1.000 31.48272 179 MET A N 1
ATOM 2745 C CA . MET A 1 171 ? 6.33300 5.02600 -7.10200 1.000 21.91052 179 MET A CA 1
ATOM 2746 C C . MET A 1 171 ? 7.12000 3.71700 -7.13300 1.000 22.23951 179 MET A C 1
ATOM 2747 O O . MET A 1 171 ? 6.75100 2.76900 -7.83800 1.000 26.30842 179 MET A O 1
ATOM 2761 N N . ILE A 1 172 ? 8.23500 3.67600 -6.40900 1.000 17.05994 180 ILE A N 1
ATOM 2762 C CA . ILE A 1 172 ? 9.08500 2.49700 -6.31700 1.000 16.42565 180 ILE A CA 1
ATOM 2763 C C . ILE A 1 172 ? 8.81800 1.83600 -4.96900 1.000 18.74962 180 ILE A C 1
ATOM 2764 O O . ILE A 1 172 ? 9.09900 2.44700 -3.92800 1.000 15.50449 180 ILE A O 1
ATOM 2780 N N . PRO A 1 173 ? 8.31200 0.62200 -4.93200 1.000 17.44420 181 PRO A N 1
ATOM 2781 C CA . PRO A 1 173 ? 8.20100 -0.10500 -3.65300 1.000 15.50186 181 PRO A CA 1
ATOM 2782 C C . PRO A 1 173 ? 9.56200 -0.71500 -3.32300 1.000 17.45736 181 PRO A C 1
ATOM 2783 O O . PRO A 1 173 ? 9.86200 -1.89000 -3.56300 1.000 22.38689 181 PRO A O 1
ATOM 2794 N N . ALA A 1 174 ? 10.44800 0.13500 -2.76300 1.000 13.25948 182 ALA A N 1
ATOM 2795 C CA . ALA A 1 174 ? 11.86000 -0.20600 -2.67000 1.000 12.29358 182 ALA A CA 1
ATOM 2796 C C . ALA A 1 174 ? 12.15100 -1.17800 -1.53300 1.000 12.23041 182 ALA A C 1
ATOM 2797 O O . ALA A 1 174 ? 12.96400 -2.09900 -1.70000 1.000 13.83587 182 ALA A O 1
ATOM 2804 N N . HIS A 1 175 ? 11.51800 -0.97500 -0.37000 1.000 10.58811 183 HIS A N 1
ATOM 2805 C CA . HIS A 1 175 ? 11.73100 -1.79900 0.81700 1.000 9.16426 183 HIS A CA 1
ATOM 2806 C C . HIS A 1 175 ? 10.42000 -1.99000 1.56800 1.000 11.75667 183 HIS A C 1
ATOM 2807 O O . HIS A 1 175 ? 9.53400 -1.13300 1.57300 1.000 12.25410 183 HIS A O 1
ATOM 2821 N N . ASP A 1 176 ? 10.32200 -3.10700 2.27700 1.000 11.84089 184 ASP A N 1
ATOM 2822 C CA . ASP A 1 176 ? 9.19500 -3.29400 3.18300 1.000 14.33856 184 ASP A CA 1
ATOM 2823 C C . ASP A 1 176 ? 9.25700 -2.33000 4.36800 1.000 16.32827 184 ASP A C 1
ATOM 2824 O O . ASP A 1 176 ? 8.28300 -1.62800 4.66700 1.000 16.82307 184 ASP A O 1
ATOM 2833 N N . SER A 1 177 ? 10.38000 -2.27500 5.04500 1.000 11.53296 185 SER A N 1
ATOM 2834 C CA A SER A 1 177 ? 10.59900 -1.37200 6.16800 0.490 12.88839 185 SER A CA 1
ATOM 2835 C CA B SER A 1 177 ? 10.45100 -1.35400 6.16000 0.510 13.34634 185 SER A CA 1
ATOM 2836 C C . SER A 1 177 ? 10.76100 0.07100 5.68700 1.000 14.07274 185 SER A C 1
ATOM 2837 O O . SER A 1 177 ? 11.12100 0.30200 4.51200 1.000 12.40412 185 SER A O 1
ATOM 2852 N N . PRO A 1 178 ? 10.54200 1.05500 6.57400 1.000 13.05420 186 PRO A N 1
ATOM 2853 C CA . PRO A 1 178 ? 10.68900 2.46200 6.17600 1.000 11.49612 186 PRO A CA 1
ATOM 2854 C C . PRO A 1 178 ? 12.07300 2.78800 5.64200 1.000 13.27791 186 PRO A C 1
ATOM 2855 O O . PRO A 1 178 ? 13.08000 2.17300 6.01200 1.000 12.53045 186 PRO A O 1
ATOM 2866 N N . LEU A 1 179 ? 12.09900 3.78100 4.77000 1.000 10.62496 187 LEU A N 1
ATOM 2867 C CA . LEU A 1 179 ? 13.35100 4.25500 4.19500 1.000 11.31978 187 LEU A CA 1
ATOM 2868 C C . LEU A 1 179 ? 14.23300 4.88200 5.25000 1.000 11.21450 187 LEU A C 1
ATOM 2869 O O . LEU A 1 179 ? 13.76400 5.62300 6.13400 1.000 13.38318 187 LEU A O 1
ATOM 2885 N N . ALA A 1 180 ? 15.53300 4.62400 5.11000 1.000 9.15373 188 ALA A N 1
ATOM 2886 C CA . ALA A 1 180 ? 16.56100 5.23900 5.92500 1.000 9.93803 188 ALA A CA 1
ATOM 2887 C C . ALA A 1 180 ? 17.49800 6.15100 5.15900 1.000 8.52471 188 ALA A C 1
ATOM 2888 O O . ALA A 1 180 ? 18.02800 7.08600 5.75200 1.000 10.44073 188 ALA A O 1
ATOM 2895 N N . ALA A 1 181 ? 17.73900 5.89200 3.87000 1.000 7.45616 189 ALA A N 1
ATOM 2896 C CA . ALA A 1 181 ? 18.66300 6.69100 3.10000 1.000 8.06412 189 ALA A CA 1
ATOM 2897 C C . ALA A 1 181 ? 18.30400 6.61000 1.63300 1.000 7.66671 189 ALA A C 1
ATOM 2898 O O . ALA A 1 181 ? 17.75200 5.60500 1.17400 1.000 8.61682 189 ALA A O 1
ATOM 2905 N N . LEU A 1 182 ? 18.63400 7.67000 0.90000 1.000 8.17203 190 LEU A N 1
ATOM 2906 C CA . LEU A 1 182 ? 18.37500 7.83600 -0.52300 1.000 9.18268 190 LEU A CA 1
ATOM 2907 C C . LEU A 1 182 ? 19.52100 8.61900 -1.14000 1.000 9.76959 190 LEU A C 1
ATOM 2908 O O . LEU A 1 182 ? 19.99400 9.59100 -0.54100 1.000 11.04869 190 LEU A O 1
ATOM 2924 N N . ALA A 1 183 ? 19.94000 8.24200 -2.34800 1.000 8.15624 191 ALA A N 1
ATOM 2925 C CA . ALA A 1 183 ? 20.90700 9.02100 -3.11000 1.000 7.67460 191 ALA A CA 1
ATOM 2926 C C . ALA A 1 183 ? 20.74000 8.76100 -4.59600 1.000 7.99043 191 ALA A C 1
ATOM 2927 O O . ALA A 1 183 ? 20.66200 7.60600 -5.01300 1.000 8.16414 191 ALA A O 1
ATOM 2934 N N . PHE A 1 184 ? 20.76200 9.82200 -5.39300 1.000 8.15098 192 PHE A N 1
ATOM 2935 C CA . PHE A 1 184 ? 20.89900 9.69800 -6.83700 1.000 9.16689 192 PHE A CA 1
ATOM 2936 C C . PHE A 1 184 ? 22.37200 9.62300 -7.23200 1.000 9.82223 192 PHE A C 1
ATOM 2937 O O . PHE A 1 184 ? 23.23400 10.22100 -6.57300 1.000 10.40914 192 PHE A O 1
ATOM 2954 N N . ASP A 1 185 ? 22.64700 8.91300 -8.32300 1.000 12.44623 193 ASP A N 1
ATOM 2955 C CA . ASP A 1 185 ? 23.95900 9.03500 -8.94000 1.000 11.48032 193 ASP A CA 1
ATOM 2956 C C . ASP A 1 185 ? 24.05800 10.37800 -9.66900 1.000 14.47279 193 ASP A C 1
ATOM 2957 O O . ASP A 1 185 ? 23.07700 11.10800 -9.80500 1.000 14.71492 193 ASP A O 1
ATOM 2966 N N . ALA A 1 186 ? 25.25700 10.70200 -10.15400 1.000 14.63070 194 ALA A N 1
ATOM 2967 C CA . ALA A 1 186 ? 25.48400 12.00500 -10.77000 1.000 14.28592 194 ALA A CA 1
ATOM 2968 C C . ALA A 1 186 ? 24.71900 12.15600 -12.07200 1.000 17.15206 194 ALA A C 1
ATOM 2969 O O . ALA A 1 186 ? 24.37700 13.27600 -12.45100 1.000 19.24968 194 ALA A O 1
ATOM 2976 N N . SER A 1 187 ? 24.39900 11.06300 -12.73700 1.000 15.00180 195 SER A N 1
ATOM 2977 C CA . SER A 1 187 ? 23.61300 11.13300 -13.96300 1.000 19.35758 195 SER A CA 1
ATOM 2978 C C . SER A 1 187 ? 22.12800 11.39000 -13.72000 1.000 19.16809 195 SER A C 1
ATOM 2979 O O . SER A 1 187 ? 21.42100 11.75200 -14.66600 1.000 22.19740 195 SER A O 1
ATOM 2987 N N . GLY A 1 188 ? 21.63600 11.18200 -12.49800 1.000 13.87798 196 GLY A N 1
ATOM 2988 C CA . GLY A 1 188 ? 20.21100 11.21200 -12.22900 1.000 16.28090 196 GLY A CA 1
ATOM 2989 C C . GLY A 1 188 ? 19.41600 10.03400 -12.75200 1.000 16.57041 196 GLY A C 1
ATOM 2990 O O . GLY A 1 188 ? 18.18600 10.06300 -12.68400 1.000 23.00802 196 GLY A O 1
ATOM 2994 N N . THR A 1 189 ? 20.06600 9.00200 -13.27500 1.000 16.30722 197 THR A N 1
ATOM 2995 C CA . THR A 1 189 ? 19.34400 7.87300 -13.84900 1.000 16.24405 197 THR A CA 1
ATOM 2996 C C . THR A 1 189 ? 19.38600 6.64200 -12.95500 1.000 18.83910 197 THR A C 1
ATOM 2997 O O . THR A 1 189 ? 18.82600 5.60600 -13.32400 1.000 19.25231 197 THR A O 1
ATOM 3008 N N . LYS A 1 190 ? 19.97400 6.74400 -11.76600 1.000 14.33593 198 LYS A N 1
ATOM 3009 C CA . LYS A 1 190 ? 19.97600 5.67700 -10.78000 1.000 11.32767 198 LYS A CA 1
ATOM 3010 C C . LYS A 1 190 ? 19.72800 6.25000 -9.39400 1.000 11.28556 198 LYS A C 1
ATOM 3011 O O . LYS A 1 190 ? 20.21800 7.33100 -9.07000 1.000 11.99354 198 LYS A O 1
ATOM 3030 N N . LEU A 1 191 ? 18.99600 5.50100 -8.58600 1.000 11.06185 199 LEU A N 1
ATOM 3031 C CA . LEU A 1 191 ? 18.70200 5.86200 -7.20700 1.000 8.92475 199 LEU A CA 1
ATOM 3032 C C . LEU A 1 191 ? 19.06300 4.70500 -6.29800 1.000 11.13555 199 LEU A C 1
ATOM 3033 O O . LEU A 1 191 ? 18.54600 3.58800 -6.47800 1.000 11.72246 199 LEU A O 1
ATOM 3049 N N . ALA A 1 192 ? 19.89400 4.97100 -5.29600 1.000 8.49049 200 ALA A N 1
ATOM 3050 C CA . ALA A 1 192 ? 20.22200 4.02300 -4.25700 1.000 8.37995 200 ALA A CA 1
ATOM 3051 C C . ALA A 1 192 ? 19.32100 4.24400 -3.04800 1.000 9.53535 200 ALA A C 1
ATOM 3052 O O . ALA A 1 192 ? 19.01300 5.38700 -2.68000 1.000 8.95634 200 ALA A O 1
ATOM 3059 N N . THR A 1 193 ? 18.90600 3.14100 -2.43000 1.000 8.16940 201 THR A N 1
ATOM 3060 C CA . THR A 1 193 ? 18.00700 3.18100 -1.29700 1.000 8.02728 201 THR A CA 1
ATOM 3061 C C . THR A 1 193 ? 18.46400 2.19200 -0.24100 1.000 9.17742 201 THR A C 1
ATOM 3062 O O . THR A 1 193 ? 19.07000 1.16600 -0.54400 1.000 12.77522 201 THR A O 1
ATOM 3073 N N . ALA A 1 194 ? 18.10800 2.48500 1.00100 1.000 8.28784 202 ALA A N 1
ATOM 3074 C CA . ALA A 1 194 ? 18.26900 1.59300 2.11900 1.000 8.89054 202 ALA A CA 1
ATOM 3075 C C . ALA A 1 194 ? 17.12800 1.80900 3.08700 1.000 8.60630 202 ALA A C 1
ATOM 3076 O O . ALA A 1 194 ? 16.57300 2.91500 3.16100 1.000 9.63800 202 ALA A O 1
ATOM 3083 N N . SER A 1 195 ? 16.79400 0.75900 3.84500 1.000 9.59062 203 SER A N 1
ATOM 3084 C CA . SER A 1 195 ? 15.70800 0.79900 4.80500 1.000 9.17742 203 SER A CA 1
ATOM 3085 C C . SER A 1 195 ? 16.24000 0.74800 6.22400 1.000 8.94844 203 SER A C 1
ATOM 3086 O O . SER A 1 195 ? 17.43600 0.54100 6.49800 1.000 10.31966 203 SER A O 1
ATOM 3094 N N . GLU A 1 196 ? 15.31300 0.93300 7.15500 1.000 11.85142 204 GLU A N 1
ATOM 3095 C CA . GLU A 1 196 ? 15.66800 0.84500 8.56200 1.000 14.37014 204 GLU A CA 1
ATOM 3096 C C . GLU A 1 196 ? 16.17200 -0.54700 8.92200 1.000 11.92775 204 GLU A C 1
ATOM 3097 O O . GLU A 1 196 ? 17.01500 -0.69000 9.82100 1.000 18.77594 204 GLU A O 1
ATOM 3109 N N . LYS A 1 197 ? 15.70900 -1.57300 8.20900 1.000 11.83037 205 LYS A N 1
ATOM 3110 C CA . LYS A 1 197 ? 16.19200 -2.92400 8.45300 1.000 12.59098 205 LYS A CA 1
ATOM 3111 C C . LYS A 1 197 ? 17.65800 -3.04700 8.07300 1.000 17.62317 205 LYS A C 1
A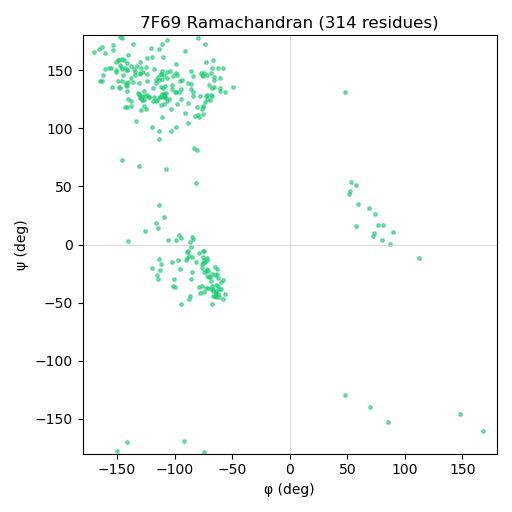TOM 3112 O O . LYS A 1 197 ? 18.44600 -3.64800 8.81400 1.000 18.36799 205 LYS A O 1
ATOM 3131 N N . GLY A 1 198 ? 18.02700 -2.50000 6.91700 1.000 14.29645 206 GLY A N 1
ATOM 3132 C CA . GLY A 1 198 ? 19.41000 -2.29700 6.55400 1.000 13.37266 206 GLY A CA 1
ATOM 3133 C C . GLY A 1 198 ? 20.12700 -3.50400 6.02000 1.000 15.81242 206 GLY A C 1
ATOM 3134 O O . GLY A 1 198 ? 21.36000 -3.48200 5.94600 1.000 15.82032 206 GLY A O 1
ATOM 3138 N N . THR A 1 199 ? 19.40000 -4.54200 5.60600 1.000 13.48846 207 THR A N 1
ATOM 3139 C CA . THR A 1 199 ? 20.02800 -5.77500 5.13500 1.000 13.62269 207 THR A CA 1
ATOM 3140 C C . THR A 1 199 ? 20.62100 -5.60100 3.75000 1.000 16.41513 207 THR A C 1
ATOM 3141 O O . THR A 1 199 ? 21.69700 -6.13100 3.45300 1.000 14.81493 207 THR A O 1
ATOM 3152 N N . VAL A 1 200 ? 19.91600 -4.90100 2.87600 1.000 11.93038 208 VAL A N 1
ATOM 3153 C CA . VAL A 1 200 ? 20.34800 -4.72000 1.50300 1.000 12.05671 208 VAL A CA 1
ATOM 3154 C C . VAL A 1 200 ? 20.31100 -3.24400 1.12800 1.000 12.31727 208 VAL A C 1
ATOM 3155 O O . VAL A 1 200 ? 19.50400 -2.45100 1.63300 1.000 14.26224 208 VAL A O 1
ATOM 3168 N N . ILE A 1 201 ? 21.18700 -2.89100 0.20000 1.000 12.06987 209 ILE A N 1
ATOM 3169 C CA . ILE A 1 201 ? 21.17700 -1.60300 -0.46900 1.000 13.80429 209 ILE A CA 1
ATOM 3170 C C . ILE A 1 201 ? 20.70700 -1.87900 -1.87900 1.000 13.23580 209 ILE A C 1
ATOM 3171 O O . ILE A 1 201 ? 21.26100 -2.76500 -2.55400 1.000 14.76756 209 ILE A O 1
ATOM 3187 N N . ARG A 1 202 ? 19.69000 -1.18200 -2.32700 1.000 12.24094 210 ARG A N 1
ATOM 3188 C CA . ARG A 1 202 ? 19.14200 -1.41100 -3.65600 1.000 12.46992 210 ARG A CA 1
ATOM 3189 C C . ARG A 1 202 ? 19.43400 -0.21600 -4.55400 1.000 12.57782 210 ARG A C 1
ATOM 3190 O O . ARG A 1 202 ? 19.53500 0.92000 -4.09000 1.000 12.82522 210 ARG A O 1
ATOM 3211 N N . VAL A 1 203 ? 19.58900 -0.47800 -5.85200 1.000 12.86207 211 VAL A N 1
ATOM 3212 C CA . VAL A 1 203 ? 19.80200 0.56300 -6.84500 1.000 13.04367 211 VAL A CA 1
ATOM 3213 C C . VAL A 1 203 ? 18.76600 0.37100 -7.93000 1.000 13.28054 211 VAL A C 1
ATOM 3214 O O . VAL A 1 203 ? 18.64200 -0.74000 -8.46800 1.000 13.79902 211 VAL A O 1
ATOM 3227 N N . PHE A 1 204 ? 17.98800 1.41100 -8.20300 1.000 13.30949 212 PHE A N 1
ATOM 3228 C CA . PHE A 1 204 ? 16.91300 1.40800 -9.18600 1.000 16.77306 212 PHE A CA 1
ATOM 3229 C C . PHE A 1 204 ? 17.21500 2.35400 -10.33900 1.000 17.61790 212 PHE A C 1
ATOM 3230 O O . PHE A 1 204 ? 17.79700 3.43100 -10.15700 1.000 14.32014 212 PHE A O 1
ATOM 3247 N N . SER A 1 205 ? 16.80100 1.94400 -11.53200 1.000 18.09427 213 SER A N 1
ATOM 3248 C CA . SER A 1 205 ? 16.79600 2.86400 -12.64600 1.000 15.44659 213 SER A CA 1
ATOM 3249 C C . SER A 1 205 ? 15.73900 3.92600 -12.43000 1.000 16.07824 213 SER A C 1
ATOM 3250 O O . SER A 1 205 ? 14.69700 3.68000 -11.83300 1.000 18.64697 213 SER A O 1
ATOM 3258 N N . ILE A 1 206 ? 16.02200 5.12600 -12.92400 1.000 15.98086 214 ILE A N 1
ATOM 3259 C CA . ILE A 1 206 ? 15.14200 6.27600 -12.80300 1.000 14.73071 214 ILE A CA 1
ATOM 3260 C C . ILE A 1 206 ? 14.89800 6.82200 -14.20400 1.000 18.54433 214 ILE A C 1
ATOM 3261 O O . ILE A 1 206 ? 15.85400 7.13500 -14.90900 1.000 22.77115 214 ILE A O 1
ATOM 3277 N N . PRO A 1 207 ? 13.62100 7.02400 -14.63400 1.000 24.18974 215 PRO A N 1
ATOM 3278 C CA . PRO A 1 207 ? 12.40900 6.93400 -13.80700 1.000 23.86865 215 PRO A CA 1
ATOM 3279 C C . PRO A 1 207 ? 11.65900 5.59600 -13.84800 1.000 22.20793 215 PRO A C 1
ATOM 3280 O O . PRO A 1 207 ? 10.59100 5.48600 -13.23800 1.000 29.08507 215 PRO A O 1
ATOM 3291 N N . GLU A 1 208 ? 12.24800 4.58900 -14.49000 1.000 26.68215 216 GLU A N 1
ATOM 3292 C CA . GLU A 1 208 ? 11.53100 3.34200 -14.72100 1.000 27.51383 216 GLU A CA 1
ATOM 3293 C C . GLU A 1 208 ? 11.36500 2.50700 -13.46200 1.000 28.40867 216 GLU A C 1
ATOM 3294 O O . GLU A 1 208 ? 10.44200 1.68900 -13.40500 1.000 28.43499 216 GLU A O 1
ATOM 3306 N N . GLY A 1 209 ? 12.20400 2.69100 -12.44300 1.000 23.59757 217 GLY A N 1
ATOM 3307 C CA . GLY A 1 209 ? 11.98200 1.97500 -11.20000 1.000 22.66061 217 GLY A CA 1
ATOM 3308 C C . GLY A 1 209 ? 12.37900 0.51800 -11.22300 1.000 23.61862 217 GLY A C 1
ATOM 3309 O O . GLY A 1 209 ? 11.95800 -0.24200 -10.34700 1.000 25.52148 217 GLY A O 1
ATOM 3313 N N . GLN A 1 210 ? 13.18000 0.09200 -12.19100 1.000 23.50282 218 GLN A N 1
ATOM 3314 C CA . GLN A 1 210 ? 13.60300 -1.30000 -12.27800 1.000 24.72402 218 GLN A CA 1
ATOM 3315 C C . GLN A 1 210 ? 14.83900 -1.51100 -11.40600 1.000 26.31105 218 GLN A C 1
ATOM 3316 O O . GLN A 1 210 ? 15.76700 -0.69200 -11.41900 1.000 20.94988 218 GLN A O 1
ATOM 3330 N N . LYS A 1 211 ? 14.82900 -2.57900 -10.61200 1.000 20.90514 219 LYS A N 1
ATOM 3331 C CA . LYS A 1 211 ? 15.96200 -2.86700 -9.74500 1.000 17.53105 219 LYS A CA 1
ATOM 3332 C C . LYS A 1 211 ? 17.13800 -3.28100 -10.60700 1.000 19.90765 219 LYS A C 1
ATOM 3333 O O . LYS A 1 211 ? 17.01200 -4.18400 -11.44400 1.000 25.91890 219 LYS A O 1
ATOM 3352 N N . LEU A 1 212 ? 18.26200 -2.58300 -10.45000 1.000 18.01532 220 LEU A N 1
ATOM 3353 C CA . LEU A 1 212 ? 19.49200 -2.84400 -11.17700 1.000 19.80764 220 LEU A CA 1
ATOM 3354 C C . LEU A 1 212 ? 20.53400 -3.60000 -10.36600 1.000 20.81302 220 LEU A C 1
ATOM 3355 O O . LEU A 1 212 ? 21.29600 -4.39500 -10.92400 1.000 24.48188 220 LEU A O 1
ATOM 3371 N N . PHE A 1 213 ? 20.61000 -3.33400 -9.06500 1.000 15.12550 221 PHE A N 1
ATOM 3372 C CA . PHE A 1 213 ? 21.60800 -3.91800 -8.19400 1.000 15.20182 221 PHE A CA 1
ATOM 3373 C C . PHE A 1 213 ? 20.97200 -4.12900 -6.83600 1.000 22.11318 221 PHE A C 1
ATOM 3374 O O . PHE A 1 213 ? 20.09700 -3.35900 -6.41300 1.000 16.23353 221 PHE A O 1
ATOM 3391 N N . GLU A 1 214 ? 21.46400 -5.13800 -6.13400 1.000 17.79424 222 GLU A N 1
ATOM 3392 C CA . GLU A 1 214 ? 21.12000 -5.37100 -4.74500 1.000 13.32791 222 GLU A CA 1
ATOM 3393 C C . GLU A 1 214 ? 22.39700 -5.82900 -4.07900 1.000 24.69243 222 GLU A C 1
ATOM 3394 O O . GLU A 1 214 ? 23.00100 -6.81800 -4.51400 1.000 24.93983 222 GLU A O 1
ATOM 3406 N N . PHE A 1 215 ? 22.84100 -5.05300 -3.09900 1.000 13.33055 223 PHE A N 1
ATOM 3407 C CA . PHE A 1 215 ? 24.07500 -5.29200 -2.38300 1.000 15.04654 223 PHE A CA 1
ATOM 3408 C C . PHE A 1 215 ? 23.72900 -5.73700 -0.98200 1.000 22.00001 223 PHE A C 1
ATOM 3409 O O . PHE A 1 215 ? 22.93900 -5.08900 -0.28600 1.000 15.70715 223 PHE A O 1
ATOM 3426 N N . ARG A 1 216 ? 24.27500 -6.86200 -0.58000 1.000 30.28258 224 ARG A N 1
ATOM 3427 C CA . ARG A 1 216 ? 24.06800 -7.29100 0.78900 1.000 26.73215 224 ARG A CA 1
ATOM 3428 C C . ARG A 1 216 ? 25.01400 -6.46900 1.63000 1.000 23.30279 224 ARG A C 1
ATOM 3429 O O . ARG A 1 216 ? 26.23900 -6.60900 1.50800 1.000 35.68323 224 ARG A O 1
ATOM 3450 N N . ARG A 1 217 ? 24.45300 -5.54600 2.41800 1.000 21.57101 225 ARG A N 1
ATOM 3451 C CA . ARG A 1 217 ? 25.24700 -4.88200 3.44200 1.000 29.91148 225 ARG A CA 1
ATOM 3452 C C . ARG A 1 217 ? 25.85500 -5.93400 4.35300 1.000 48.25052 225 ARG A C 1
ATOM 3453 O O . ARG A 1 217 ? 27.04400 -5.87300 4.69200 1.000 40.64961 225 ARG A O 1
ATOM 3474 N N . GLY A 1 218 ? 25.05000 -6.93100 4.71400 1.000 35.73060 226 GLY A N 1
ATOM 3475 C CA . GLY A 1 218 ? 25.54800 -8.11100 5.39400 1.000 26.61372 226 GLY A CA 1
ATOM 3476 C C . GLY A 1 218 ? 24.37500 -8.90500 5.92700 1.000 29.88253 226 GLY A C 1
ATOM 3477 O O . GLY A 1 218 ? 23.23900 -8.74100 5.46900 1.000 35.81745 226 GLY A O 1
ATOM 3481 N N . VAL A 1 219 ? 24.66300 -9.77400 6.89700 1.000 44.18688 227 VAL A N 1
ATOM 3482 C CA . VAL A 1 219 ? 23.58300 -10.47000 7.57500 1.000 45.56599 227 VAL A CA 1
ATOM 3483 C C . VAL A 1 219 ? 22.72600 -9.42500 8.28200 1.000 30.36154 227 VAL A C 1
ATOM 3484 O O . VAL A 1 219 ? 23.19600 -8.33100 8.62500 1.000 29.96149 227 VAL A O 1
ATOM 3497 N N . LYS A 1 220 ? 21.44300 -9.72800 8.45300 1.000 26.71899 228 LYS A N 1
ATOM 3498 C CA . LYS A 1 220 ? 20.55200 -8.70600 8.98900 1.000 45.53967 228 LYS A CA 1
ATOM 3499 C C . LYS A 1 220 ? 20.96500 -8.39300 10.42200 1.000 36.76757 228 LYS A C 1
ATOM 3500 O O . LYS A 1 220 ? 21.44600 -9.26100 11.15900 1.000 34.77785 228 LYS A O 1
ATOM 3519 N N . ARG A 1 221 ? 20.84000 -7.12500 10.78800 1.000 26.31368 229 ARG A N 1
ATOM 3520 C CA . ARG A 1 221 ? 21.31700 -6.66000 12.07900 1.000 30.79843 229 ARG A CA 1
ATOM 3521 C C . ARG A 1 221 ? 20.67400 -5.31400 12.35500 1.000 41.64973 229 ARG A C 1
ATOM 3522 O O . ARG A 1 221 ? 20.03300 -4.71200 11.48800 1.000 29.02716 229 ARG A O 1
ATOM 3526 N N . CYS A 1 222 ? 20.84000 -4.85700 13.58900 1.000 24.98457 230 CYS A N 1
ATOM 3527 C CA . CYS A 1 222 ? 20.41400 -3.51300 13.97300 1.000 20.69722 230 CYS A CA 1
ATOM 3528 C C . CYS A 1 222 ? 21.40500 -2.51500 13.40100 1.000 25.14775 230 CYS A C 1
ATOM 3529 O O . CYS A 1 222 ? 22.57900 -2.50300 13.78100 1.000 24.58979 230 CYS A O 1
ATOM 3537 N N . VAL A 1 223 ? 20.95700 -1.72300 12.45400 1.000 20.23137 231 VAL A N 1
ATOM 3538 C CA . VAL A 1 223 ? 21.80900 -0.72000 11.88000 1.000 21.18675 231 VAL A CA 1
ATOM 3539 C C . VAL A 1 223 ? 21.00100 0.47500 11.39000 1.000 17.38366 231 VAL A C 1
ATOM 3540 O O . VAL A 1 223 ? 19.88300 0.31300 11.05200 1.000 23.44228 231 VAL A O 1
ATOM 3553 N N . SER A 1 224 ? 21.53300 1.67900 11.42900 1.000 16.28616 232 SER A N 1
ATOM 3554 C CA . SER A 1 224 ? 20.84900 2.75200 10.78000 1.000 19.01544 232 SER A CA 1
ATOM 3555 C C . SER A 1 224 ? 21.78100 3.31900 9.68500 1.000 16.15457 232 SER A C 1
ATOM 3556 O O . SER A 1 224 ? 22.57600 4.14200 9.99300 1.000 17.40209 232 SER A O 1
ATOM 3564 N N . ILE A 1 225 ? 21.54200 2.94000 8.45400 1.000 19.47076 233 ILE A N 1
ATOM 3565 C CA . ILE A 1 225 ? 22.28900 3.48500 7.34900 1.000 14.37278 233 ILE A CA 1
ATOM 3566 C C . ILE A 1 225 ? 21.91200 4.94200 7.21800 1.000 15.97034 233 ILE A C 1
ATOM 3567 O O . ILE A 1 225 ? 20.77400 5.27000 7.10500 1.000 19.55761 233 ILE A O 1
ATOM 3583 N N . CYS A 1 226 ? 22.90800 5.79700 7.17900 1.000 13.59900 234 CYS A N 1
ATOM 3584 C CA . CYS A 1 226 ? 22.64000 7.23100 7.18500 1.000 12.78838 234 CYS A CA 1
ATOM 3585 C C . CYS A 1 226 ? 23.06200 7.92600 5.90800 1.000 13.90167 234 CYS A C 1
ATOM 3586 O O . CYS A 1 226 ? 22.51900 8.99800 5.60500 1.000 16.47040 234 CYS A O 1
ATOM 3594 N N . SER A 1 227 ? 24.04400 7.39200 5.18500 1.000 12.26200 235 SER A N 1
ATOM 3595 C CA . SER A 1 227 ? 24.62600 8.09500 4.04800 1.000 11.80141 235 SER A CA 1
ATOM 3596 C C . SER A 1 227 ? 24.88300 7.08600 2.94700 1.000 12.41728 235 SER A C 1
ATOM 3597 O O . SER A 1 227 ? 25.53000 6.06000 3.18100 1.000 13.78060 235 SER A O 1
ATOM 3605 N N . LEU A 1 228 ? 24.34600 7.36000 1.78300 1.000 11.75141 236 LEU A N 1
ATOM 3606 C CA . LEU A 1 228 ? 24.67200 6.67800 0.54200 1.000 11.88300 236 LEU A CA 1
ATOM 3607 C C . LEU A 1 228 ? 25.28600 7.68900 -0.39800 1.000 11.41453 236 LEU A C 1
ATOM 3608 O O . LEU A 1 228 ? 24.80100 8.82800 -0.48600 1.000 11.32241 236 LEU A O 1
ATOM 3624 N N . ALA A 1 229 ? 26.33100 7.26800 -1.11200 1.000 11.59086 237 ALA A N 1
ATOM 3625 C CA . ALA A 1 229 ? 27.00400 8.17700 -2.03000 1.000 12.71731 237 ALA A CA 1
ATOM 3626 C C . ALA A 1 229 ? 27.55700 7.40600 -3.20700 1.000 11.52770 237 ALA A C 1
ATOM 3627 O O . ALA A 1 229 ? 28.20600 6.38200 -3.01900 1.000 12.87523 237 ALA A O 1
ATOM 3634 N N . PHE A 1 230 ? 27.36100 7.93900 -4.40700 1.000 12.45676 238 PHE A N 1
ATOM 3635 C CA . PHE A 1 230 ? 27.94400 7.39500 -5.62200 1.000 11.51980 238 PHE A CA 1
ATOM 3636 C C . PHE A 1 230 ? 29.20800 8.16900 -5.98800 1.000 11.39084 238 PHE A C 1
ATOM 3637 O O . PHE A 1 230 ? 29.26900 9.40100 -5.83100 1.000 11.93564 238 PHE A O 1
ATOM 3654 N N . SER A 1 231 ? 30.17400 7.45600 -6.55800 1.000 11.84616 239 SER A N 1
ATOM 3655 C CA . SER A 1 231 ? 31.26200 8.14300 -7.23000 1.000 11.79089 239 SER A CA 1
ATOM 3656 C C . SER A 1 231 ? 30.71100 8.86500 -8.46000 1.000 13.48320 239 SER A C 1
ATOM 3657 O O . SER A 1 231 ? 29.65400 8.53000 -8.97900 1.000 14.47542 239 SER A O 1
ATOM 3665 N N . MET A 1 232 ? 31.43700 9.87600 -8.93400 1.000 14.71229 240 MET A N 1
ATOM 3666 C CA . MET A 1 232 ? 30.87900 10.66800 -10.02700 1.000 14.17012 240 MET A CA 1
ATOM 3667 C C . MET A 1 232 ? 30.71300 9.84600 -11.30500 1.000 16.27827 240 MET A C 1
ATOM 3668 O O . MET A 1 232 ? 29.80500 10.13300 -12.09100 1.000 26.42685 240 MET A O 1
ATOM 3682 N N . ASP A 1 233 ? 31.50400 8.79100 -11.50200 1.000 18.94701 241 ASP A N 1
ATOM 3683 C CA . ASP A 1 233 ? 31.33700 7.94500 -12.68200 1.000 23.08961 241 ASP A CA 1
ATOM 3684 C C . ASP A 1 233 ? 30.28700 6.85200 -12.49700 1.000 20.73933 241 ASP A C 1
ATOM 3685 O O . ASP A 1 233 ? 30.01100 6.12200 -13.44800 1.000 28.55606 241 ASP A O 1
ATOM 3694 N N . GLY A 1 234 ? 29.67700 6.74400 -11.31500 1.000 16.70990 242 GLY A N 1
ATOM 3695 C CA . GLY A 1 234 ? 28.62800 5.77500 -11.02900 1.000 19.76290 242 GLY A CA 1
ATOM 3696 C C . GLY A 1 234 ? 29.10100 4.37300 -10.73100 1.000 20.97357 242 GLY A C 1
ATOM 3697 O O . GLY A 1 234 ? 28.26500 3.47200 -10.54100 1.000 26.03733 242 GLY A O 1
ATOM 3701 N N . MET A 1 235 ? 30.40000 4.15000 -10.66700 1.000 17.61790 243 MET A N 1
ATOM 3702 C CA . MET A 1 235 ? 30.90800 2.78600 -10.58200 1.000 19.36285 243 MET A CA 1
ATOM 3703 C C . MET A 1 235 ? 30.92700 2.28300 -9.15000 1.000 16.08877 243 MET A C 1
ATOM 3704 O O . MET A 1 235 ? 30.87300 1.06200 -8.92900 1.000 20.15768 243 MET A O 1
ATOM 3718 N N . PHE A 1 236 ? 30.96900 3.18400 -8.17600 1.000 15.08602 244 PHE A N 1
ATOM 3719 C CA . PHE A 1 236 ? 31.06600 2.81500 -6.76900 1.000 14.12011 244 PHE A CA 1
ATOM 3720 C C . PHE A 1 236 ? 29.96100 3.49200 -5.96900 1.000 15.61240 244 PHE A C 1
ATOM 3721 O O . PHE A 1 236 ? 29.51700 4.60300 -6.28700 1.000 13.86482 244 PHE A O 1
ATOM 3738 N N . LEU A 1 237 ? 29.52800 2.79500 -4.92100 1.000 13.80955 245 LEU A N 1
ATOM 3739 C CA . LEU A 1 237 ? 28.46500 3.26500 -4.03400 1.000 13.42529 245 LEU A CA 1
ATOM 3740 C C . LEU A 1 237 ? 28.89400 2.95200 -2.61200 1.000 13.75165 245 LEU A C 1
ATOM 3741 O O . LEU A 1 237 ? 29.22000 1.79900 -2.30400 1.000 15.28604 245 LEU A O 1
ATOM 3757 N N . SER A 1 238 ? 28.95700 3.97200 -1.76500 1.000 13.27791 246 SER A N 1
ATOM 3758 C CA . SER A 1 238 ? 29.32500 3.80600 -0.37800 1.000 13.51215 246 SER A CA 1
ATOM 3759 C C . SER A 1 238 ? 28.08200 3.88800 0.49500 1.000 13.37792 246 SER A C 1
ATOM 3760 O O . SER A 1 238 ? 27.12000 4.59300 0.17900 1.000 12.91471 246 SER A O 1
ATOM 3768 N N . ALA A 1 239 ? 28.13000 3.16200 1.60700 1.000 13.84640 247 ALA A N 1
ATOM 3769 C CA . ALA A 1 239 ? 27.04200 3.11100 2.57300 1.000 13.86745 247 ALA A CA 1
ATOM 3770 C C . ALA A 1 239 ? 27.66900 3.17800 3.94700 1.000 14.09906 247 ALA A C 1
ATOM 3771 O O . ALA A 1 239 ? 28.46900 2.30700 4.31600 1.000 15.68872 247 ALA A O 1
ATOM 3778 N N . SER A 1 240 ? 27.32000 4.20200 4.70800 1.000 13.77534 248 SER A N 1
ATOM 3779 C CA . SER A 1 240 ? 27.77800 4.34900 6.07000 1.000 13.90430 248 SER A CA 1
ATOM 3780 C C . SER A 1 240 ? 26.57900 4.39200 6.99900 1.000 16.86781 248 SER A C 1
ATOM 3781 O O . SER A 1 240 ? 25.43600 4.55800 6.56800 1.000 16.04666 248 SER A O 1
ATOM 3789 N N . SER A 1 241 ? 26.88300 4.30100 8.28300 1.000 15.12287 249 SER A N 1
ATOM 3790 C CA . SER A 1 241 ? 25.87700 4.08400 9.31100 1.000 14.58333 249 SER A CA 1
ATOM 3791 C C . SER A 1 241 ? 26.38600 4.59100 10.65100 1.000 14.69650 249 SER A C 1
ATOM 3792 O O . SER A 1 241 ? 27.40200 5.30000 10.74600 1.000 15.06233 249 SER A O 1
ATOM 3800 N N A ASN A 1 242 ? 25.68800 4.22200 11.72100 0.310 17.10468 250 ASN A N 1
ATOM 3801 N N B ASN A 1 242 ? 25.69700 4.18700 11.70200 0.690 16.78886 250 ASN A N 1
ATOM 3802 C CA A ASN A 1 242 ? 26.15800 4.56100 13.05600 0.310 15.35447 250 ASN A CA 1
ATOM 3803 C CA B ASN A 1 242 ? 26.12000 4.50800 13.04500 0.690 15.37553 250 ASN A CA 1
ATOM 3804 C C A ASN A 1 242 ? 27.33700 3.69900 13.50500 0.310 22.38953 250 ASN A C 1
ATOM 3805 C C B ASN A 1 242 ? 27.17900 3.54700 13.58900 0.690 23.37122 250 ASN A C 1
ATOM 3806 O O A ASN A 1 242 ? 27.97400 4.03100 14.51600 0.310 16.10983 250 ASN A O 1
ATOM 3807 O O B ASN A 1 242 ? 27.60200 3.68300 14.74100 0.690 19.94713 250 ASN A O 1
ATOM 3828 N N . THR A 1 243 ? 27.64500 2.60900 12.79100 1.000 18.85752 251 THR A N 1
ATOM 3829 C CA . THR A 1 243 ? 28.72300 1.73300 13.19900 1.000 17.49420 251 THR A CA 1
ATOM 3830 C C . THR A 1 243 ? 30.06500 2.22500 12.64100 1.000 19.77079 251 THR A C 1
ATOM 3831 O O . THR A 1 243 ? 30.17900 3.29100 12.02500 1.000 18.18113 251 THR A O 1
ATOM 3843 N N . GLU A 1 244 ? 31.11000 1.44800 12.85800 1.000 21.73418 252 GLU A N 1
ATOM 3844 C CA . GLU A 1 244 ? 32.41700 1.87300 12.38100 1.000 25.16618 252 GLU A CA 1
ATOM 3845 C C . GLU A 1 244 ? 32.68300 1.50800 10.92800 1.000 19.21283 252 GLU A C 1
ATOM 3846 O O . GLU A 1 244 ? 33.66700 1.99900 10.36500 1.000 26.25841 252 GLU A O 1
ATOM 3858 N N . THR A 1 245 ? 31.85500 0.68700 10.30200 1.000 22.66061 253 THR A N 1
ATOM 3859 C CA . THR A 1 245 ? 32.17400 0.15500 8.98100 1.000 20.72880 253 THR A CA 1
ATOM 3860 C C . THR A 1 245 ? 31.50200 1.02000 7.92900 1.000 16.64147 253 THR A C 1
ATOM 3861 O O . THR A 1 245 ? 30.31800 1.33600 8.04400 1.000 20.62879 253 THR A O 1
ATOM 3872 N N . VAL A 1 246 ? 32.26700 1.41900 6.92500 1.000 16.84676 254 VAL A N 1
ATOM 3873 C CA . VAL A 1 246 ? 31.72400 1.95600 5.68900 1.000 16.58620 254 VAL A CA 1
ATOM 3874 C C . VAL A 1 246 ? 31.96700 0.90400 4.63100 1.000 16.01508 254 VAL A C 1
ATOM 3875 O O . VAL A 1 246 ? 33.10400 0.42800 4.48400 1.000 18.25745 254 VAL A O 1
ATOM 3888 N N . HIS A 1 247 ? 30.92700 0.55000 3.89800 1.000 15.90980 255 HIS A N 1
ATOM 3889 C CA . HIS A 1 247 ? 30.98700 -0.43300 2.83700 1.000 16.30985 255 HIS A CA 1
ATOM 3890 C C . HIS A 1 247 ? 31.00700 0.29000 1.51200 1.000 15.76768 255 HIS A C 1
ATOM 3891 O O . HIS A 1 247 ? 30.21600 1.21500 1.30100 1.000 15.67030 255 HIS A O 1
ATOM 3905 N N . ILE A 1 248 ? 31.89300 -0.12200 0.62100 1.000 16.09140 256 ILE A N 1
ATOM 3906 C CA . ILE A 1 248 ? 31.91600 0.39100 -0.72200 1.000 15.70978 256 ILE A CA 1
ATOM 3907 C C . ILE A 1 248 ? 31.60500 -0.75700 -1.66400 1.000 16.20984 256 ILE A C 1
ATOM 3908 O O . ILE A 1 248 ? 32.30800 -1.77900 -1.66000 1.000 17.21785 256 ILE A O 1
ATOM 3924 N N . PHE A 1 249 ? 30.58100 -0.58000 -2.47500 1.000 15.83874 257 PHE A N 1
ATOM 3925 C CA . PHE A 1 249 ? 30.14400 -1.56200 -3.45000 1.000 16.24142 257 PHE A CA 1
ATOM 3926 C C . PHE A 1 249 ? 30.51700 -1.10000 -4.84100 1.000 16.02824 257 PHE A C 1
ATOM 3927 O O . PHE A 1 249 ? 30.55500 0.09700 -5.13000 1.000 15.82032 257 PHE A O 1
ATOM 3944 N N . LYS A 1 250 ? 30.79800 -2.07000 -5.70700 1.000 16.62305 258 LYS A N 1
ATOM 3945 C CA . LYS A 1 250 ? 31.14300 -1.80200 -7.09200 1.000 16.56514 258 LYS A CA 1
ATOM 3946 C C . LYS A 1 250 ? 29.98400 -2.25400 -7.96100 1.000 19.20230 258 LYS A C 1
ATOM 3947 O O . LYS A 1 250 ? 29.50800 -3.40000 -7.83900 1.000 18.47327 258 LYS A O 1
ATOM 3966 N N . LEU A 1 251 ? 29.51300 -1.34900 -8.82200 1.000 16.33617 259 LEU A N 1
ATOM 3967 C CA . LEU A 1 251 ? 28.34500 -1.63500 -9.64900 1.000 17.97058 259 LEU A CA 1
ATOM 3968 C C . LEU A 1 251 ? 28.83900 -2.41300 -10.86000 1.000 19.36285 259 LEU A C 1
ATOM 3969 O O . LEU A 1 251 ? 29.12700 -1.86400 -11.92600 1.000 19.98397 259 LEU A O 1
ATOM 3985 N N . GLU A 1 252 ? 28.98300 -3.71900 -10.65900 1.000 22.92380 260 GLU A N 1
ATOM 3986 C CA . GLU A 1 252 ? 29.32600 -4.65400 -11.71800 1.000 26.95850 260 GLU A CA 1
ATOM 3987 C C . GLU A 1 252 ? 28.63400 -5.96600 -11.38300 1.000 29.57460 260 GLU A C 1
ATOM 3988 O O . GLU A 1 252 ? 27.96500 -6.09200 -10.35300 1.000 40.85227 260 GLU A O 1
ATOM 4000 N N . THR A 1 253 ? 28.79500 -6.95100 -12.25300 1.000 42.97357 261 THR A N 1
ATOM 4001 C CA . THR A 1 253 ? 28.24500 -8.27300 -11.97600 1.000 54.78288 261 THR A CA 1
ATOM 4002 C C . THR A 1 253 ? 29.27300 -9.35500 -12.26600 1.000 51.70357 261 THR A C 1
ATOM 4003 O O . THR A 1 253 ? 29.87000 -9.90800 -11.33900 1.000 59.51766 261 THR A O 1
ATOM 4014 N N . ARG A 1 292 ? 29.55300 -9.77400 -0.84500 1.000 45.75285 300 ARG A N 1
ATOM 4015 C CA . ARG A 1 292 ? 30.70300 -9.18400 -0.17200 1.000 64.03663 3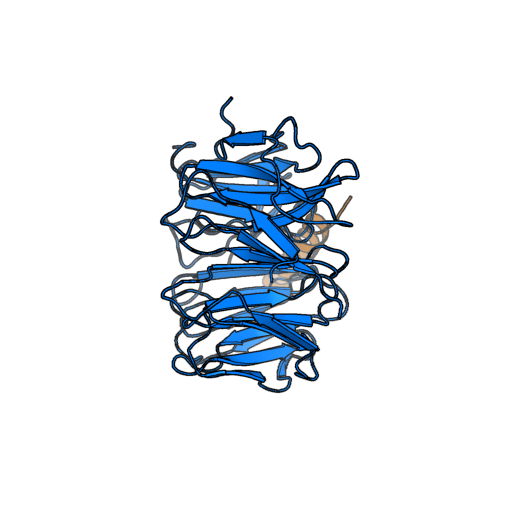00 ARG A CA 1
ATOM 4016 C C . ARG A 1 292 ? 30.98400 -7.78900 -0.71800 1.000 46.46347 300 ARG A C 1
ATOM 4017 O O . ARG A 1 292 ? 31.03000 -7.58100 -1.93000 1.000 58.05959 300 ARG A O 1
ATOM 4020 N N . ALA A 1 293 ? 31.16100 -6.83500 0.18600 1.000 29.89569 301 ALA A N 1
ATOM 4021 C CA . ALA A 1 293 ? 31.51500 -5.48500 -0.23100 1.000 26.63477 301 ALA A CA 1
ATOM 4022 C C . ALA A 1 293 ? 32.83800 -5.49500 -0.98000 1.000 27.07430 301 ALA A C 1
ATOM 4023 O O . ALA A 1 293 ? 33.76000 -6.24200 -0.63700 1.000 26.26368 301 ALA A O 1
ATOM 4030 N N . PHE A 1 294 ? 32.94000 -4.64200 -2.00100 1.000 22.35005 302 PHE A N 1
ATOM 4031 C CA . PHE A 1 294 ? 34.17700 -4.55200 -2.77600 1.000 19.66815 302 PHE A CA 1
ATOM 4032 C C . PHE A 1 294 ? 35.31300 -3.99500 -1.94000 1.000 20.86829 302 PHE A C 1
ATOM 4033 O O . PHE A 1 294 ? 36.45900 -4.44900 -2.05600 1.000 22.59218 302 PHE A O 1
ATOM 4050 N N . ALA A 1 295 ? 35.01200 -3.01500 -1.08300 1.000 18.52327 303 ALA A N 1
ATOM 4051 C CA . ALA A 1 295 ? 35.99800 -2.44900 -0.18000 1.000 17.43104 303 ALA A CA 1
ATOM 4052 C C . ALA A 1 295 ? 35.31100 -2.01600 1.10000 1.000 20.21295 303 ALA A C 1
ATOM 4053 O O . ALA A 1 295 ? 34.09600 -1.80300 1.14600 1.000 18.80225 303 ALA A O 1
ATOM 4060 N N . THR A 1 296 ? 36.10200 -1.89500 2.15000 1.000 20.79986 304 THR A N 1
ATOM 4061 C CA . THR A 1 296 ? 35.55900 -1.47700 3.42700 1.000 19.98397 304 THR A CA 1
ATOM 4062 C C . THR A 1 296 ? 36.54100 -0.54900 4.11000 1.000 22.00001 304 THR A C 1
ATOM 4063 O O . THR A 1 296 ? 37.74500 -0.53300 3.81700 1.000 23.44755 304 THR A O 1
ATOM 4074 N N . VAL A 1 297 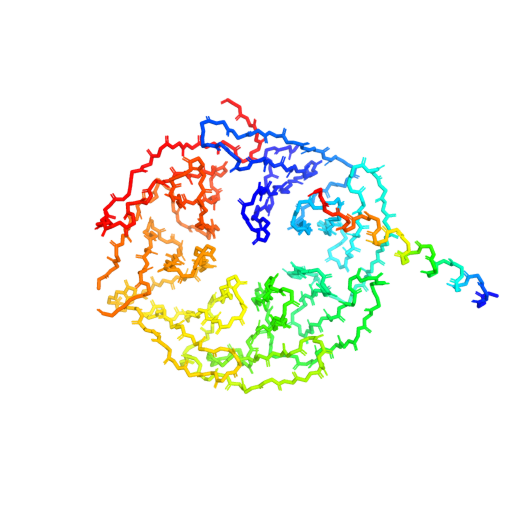? 36.01000 0.27000 4.99300 1.000 19.05492 305 VAL A N 1
ATOM 4075 C CA . VAL A 1 297 ? 36.86800 1.07400 5.83700 1.000 19.14966 305 VAL A CA 1
ATOM 4076 C C . VAL A 1 297 ? 36.32500 0.97800 7.24800 1.000 23.33438 305 VAL A C 1
ATOM 4077 O O . VAL A 1 297 ? 35.11500 0.84700 7.47600 1.000 21.90526 305 VAL A O 1
ATOM 4090 N N . ARG A 1 298 ? 37.23500 1.06500 8.19500 1.000 20.22085 306 ARG A N 1
ATOM 4091 C CA A ARG A 1 298 ? 36.90900 1.06600 9.61200 0.500 20.14978 306 ARG A CA 1
ATOM 4092 C CA B ARG A 1 298 ? 36.92800 1.06000 9.61900 0.500 20.17347 306 ARG A CA 1
ATOM 4093 C C . ARG A 1 298 ? 37.25700 2.44500 10.15600 1.000 28.22707 306 ARG A C 1
ATOM 4094 O O . ARG A 1 298 ? 38.42100 2.85500 10.14400 1.000 32.35651 306 ARG A O 1
ATOM 4119 N N . LEU A 1 299 ? 36.23700 3.17100 10.59500 1.000 17.50473 307 LEU A N 1
ATOM 4120 C CA . LEU A 1 299 ? 36.39900 4.50200 11.12200 1.000 20.56036 307 LEU A CA 1
ATOM 4121 C C . LEU A 1 299 ? 36.97700 4.47800 12.52600 1.000 18.91543 307 LEU A C 1
ATOM 4122 O O . LEU A 1 299 ? 36.62300 3.60800 13.32900 1.000 23.00539 307 LEU A O 1
ATOM 4138 N N . PRO A 1 300 ? 37.80800 5.46700 12.86600 1.000 20.17610 308 PRO A N 1
ATOM 4139 C CA . PRO A 1 300 ? 38.31900 5.56200 14.24000 1.000 23.09751 308 PRO A CA 1
ATOM 4140 C C . PRO A 1 300 ? 37.27100 5.99300 15.24000 1.000 21.07884 308 PRO A C 1
ATOM 4141 O O . PRO A 1 300 ? 37.50900 5.88100 16.45400 1.000 27.39802 308 PRO A O 1
ATOM 4152 N N . PHE A 1 301 ? 36.13200 6.48600 14.77300 1.000 17.03362 309 PHE A N 1
ATOM 4153 C CA . PHE A 1 301 ? 35.10300 7.06000 15.62400 1.000 17.43630 309 PHE A CA 1
ATOM 4154 C C . PHE A 1 301 ? 33.74800 6.65300 15.08100 1.000 20.42877 309 PHE A C 1
ATOM 4155 O O . PHE A 1 301 ? 33.51100 6.72400 13.87100 1.000 20.58931 309 PHE A O 1
ATOM 4172 N N . CYS A 1 302 ? 32.84400 6.25300 15.97200 1.000 19.31547 310 CYS A N 1
ATOM 4173 C CA . CYS A 1 302 ? 31.52700 5.80500 15.55300 1.000 17.76792 310 CYS A CA 1
ATOM 4174 C C . CYS A 1 302 ? 30.52700 6.11300 16.66300 1.000 17.22049 310 CYS A C 1
ATOM 4175 O O . CYS A 1 302 ? 30.86000 6.76100 17.65900 1.000 20.25506 310 CYS A O 1
ATOM 4183 N N . GLY A 1 303 ? 29.28400 5.70900 16.43500 1.000 17.09942 311 GLY A N 1
ATOM 4184 C CA . GLY A 1 303 ? 28.19800 5.90400 17.39200 1.000 17.31260 311 GLY A CA 1
ATOM 4185 C C . GLY A 1 303 ? 27.15300 6.87900 16.93000 1.000 18.02321 311 GLY A C 1
ATOM 4186 O O . GLY A 1 303 ? 26.07900 6.93700 17.53600 1.000 18.18113 311 GLY A O 1
ATOM 4190 N N . HIS A 1 304 ? 27.43000 7.61300 15.85300 1.000 15.94928 312 HIS A N 1
ATOM 4191 C CA . HIS A 1 304 ? 26.63500 8.73000 15.39100 1.000 15.92033 312 HIS A CA 1
ATOM 4192 C C . HIS A 1 304 ? 26.56500 8.71100 13.87900 1.000 17.80740 312 HIS A C 1
ATOM 4193 O O . HIS A 1 304 ? 27.37500 8.07900 13.19800 1.000 17.50736 312 HIS A O 1
ATOM 4207 N N . LYS A 1 305 ? 25.60200 9.45200 13.35700 1.000 18.36536 313 LYS A N 1
ATOM 4208 C CA A LYS A 1 305 ? 25.50100 9.61300 11.91700 0.680 13.90693 313 LYS A CA 1
ATOM 4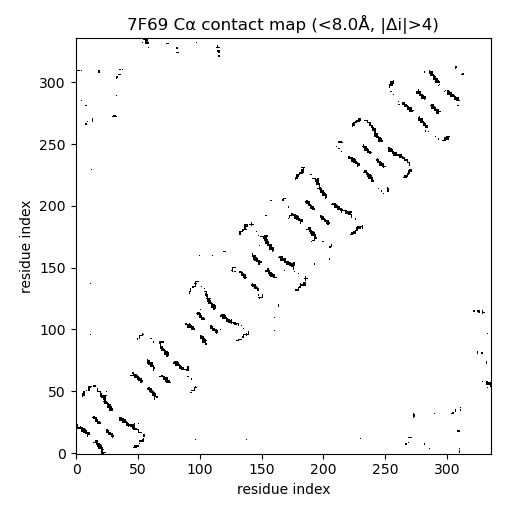209 C CA B LYS A 1 305 ? 25.51000 9.59200 11.91600 0.320 13.91219 313 LYS A CA 1
ATOM 4210 C C . LYS A 1 305 ? 26.75700 10.28700 11.38500 1.000 16.74674 313 LYS A C 1
ATOM 4211 O O . LYS A 1 305 ? 27.41000 11.07500 12.07800 1.000 15.60187 313 LYS A O 1
ATOM 4224 N N . ASN A 1 306 ? 27.08700 9.97400 10.14700 1.000 14.37278 314 ASN A N 1
ATOM 4225 C CA . ASN A 1 306 ? 28.18000 10.63100 9.46500 1.000 12.90944 314 ASN A CA 1
ATOM 4226 C C . ASN A 1 306 ? 27.71600 10.94600 8.05300 1.000 12.47781 314 ASN A C 1
ATOM 4227 O O . ASN A 1 306 ? 26.56900 10.67800 7.67800 1.000 12.49887 314 ASN A O 1
ATOM 4238 N N . ILE A 1 307 ? 28.56200 11.68700 7.39000 1.000 12.54887 315 ILE A N 1
ATOM 4239 C CA A ILE A 1 307 ? 28.31100 11.92700 5.90700 0.570 11.74615 315 ILE A CA 1
ATOM 4240 C CA B ILE A 1 307 ? 28.31800 11.94500 5.90700 0.430 11.74088 315 ILE A CA 1
ATOM 4241 C C . ILE A 1 307 ? 29.53000 11.42700 4.95700 1.000 13.13052 315 ILE A C 1
ATOM 4242 O O . ILE A 1 307 ? 30.56400 11.65200 5.40100 1.000 13.73323 315 ILE A O 1
ATOM 4273 N N . CYS A 1 308 ? 29.28600 10.74300 3.93200 1.000 11.74088 316 CYS A N 1
ATOM 4274 C CA . CYS A 1 308 ? 30.38400 10.30400 3.14600 1.000 11.75667 316 CYS A CA 1
ATOM 4275 C C . CYS A 1 308 ? 30.20800 10.76900 1.73700 1.000 12.80680 316 CYS A C 1
ATOM 4276 O O . CYS A 1 308 ? 29.14800 11.08500 1.30600 1.000 14.90442 316 CYS A O 1
ATOM 4284 N N . SER A 1 309 ? 31.33000 10.78100 1.04000 1.000 11.31188 317 SER A N 1
ATOM 4285 C CA . SER A 1 309 ? 31.29700 10.99300 -0.36800 1.000 11.45400 317 SER A CA 1
ATOM 4286 C C . SER A 1 309 ? 32.48500 10.26500 -0.99100 1.000 11.23029 317 SER A C 1
ATOM 4287 O O . SER A 1 309 ? 33.41900 9.97200 -0.35000 1.000 11.99618 317 SER A O 1
ATOM 4295 N N . LEU A 1 310 ? 32.33100 9.98000 -2.24700 1.000 11.20661 318 LEU A N 1
ATOM 4296 C CA . LEU A 1 310 ? 33.37100 9.37200 -3.07000 1.000 11.33820 318 LEU A CA 1
ATOM 4297 C C . LEU A 1 310 ? 33.80800 10.41400 -4.08200 1.000 10.95921 318 LEU A C 1
ATOM 4298 O O . LEU A 1 310 ? 32.98000 10.91500 -4.85600 1.000 13.39108 318 LEU A O 1
ATOM 4314 N N . ALA A 1 311 ? 35.08800 10.77100 -4.04600 1.000 10.88815 319 ALA A N 1
ATOM 4315 C CA . ALA A 1 311 ? 35.64200 11.85900 -4.84400 1.000 12.81469 319 ALA A CA 1
ATOM 4316 C C . ALA A 1 311 ? 37.03000 11.49100 -5.32400 1.000 11.71983 319 ALA A C 1
ATOM 4317 O O . ALA A 1 311 ? 37.83500 10.98100 -4.53200 1.000 12.71205 319 ALA A O 1
ATOM 4324 N N . THR A 1 312 ? 37.33200 11.78200 -6.58900 1.000 12.34622 320 THR A N 1
ATOM 4325 C CA . THR A 1 312 ? 38.68500 11.62700 -7.10900 1.000 11.58560 320 THR A CA 1
ATOM 4326 C C . THR A 1 312 ? 39.45100 12.92500 -6.86100 1.000 13.22264 320 THR A C 1
ATOM 4327 O O . THR A 1 312 ? 39.00500 14.00800 -7.26300 1.000 14.13064 320 THR A O 1
ATOM 4338 N N . ILE A 1 313 ? 40.55100 12.81200 -6.13700 1.000 11.70403 321 ILE A N 1
ATOM 4339 C CA . ILE A 1 313 ? 41.38000 13.94700 -5.75600 1.000 11.20397 321 ILE A CA 1
ATOM 4340 C C . ILE A 1 313 ? 42.80600 13.61100 -6.14900 1.000 12.88839 321 ILE A C 1
ATOM 4341 O O . ILE A 1 313 ? 43.33200 12.56700 -5.75300 1.000 13.13315 321 ILE A O 1
ATOM 4357 N N . GLN A 1 314 ? 43.42300 14.48200 -6.95900 1.000 13.83850 322 GLN A N 1
ATOM 4358 C CA . GLN A 1 314 ? 44.80700 14.27500 -7.39200 1.000 14.92021 322 GLN A CA 1
ATOM 4359 C C . GLN A 1 314 ? 44.97100 12.87600 -7.97200 1.000 12.58046 322 GLN A C 1
ATOM 4360 O O . GLN A 1 314 ? 45.92000 12.14300 -7.66900 1.000 17.97058 322 GLN A O 1
ATOM 4374 N N . LYS A 1 315 ? 43.99300 12.48000 -8.78800 1.000 14.19907 323 LYS A N 1
ATOM 4375 C CA . LYS A 1 315 ? 44.00700 11.28500 -9.61400 1.000 14.65439 323 LYS A CA 1
ATOM 4376 C C . LYS A 1 315 ? 43.83900 9.97900 -8.85000 1.000 17.99953 323 LYS A C 1
ATOM 4377 O O . LYS A 1 315 ? 43.97200 8.90400 -9.44300 1.000 21.15780 323 LYS A O 1
ATOM 4387 N N . ILE A 1 316 ? 43.49100 10.02700 -7.56800 1.000 12.34359 324 ILE A N 1
ATOM 4388 C CA . ILE A 1 316 ? 43.28400 8.83800 -6.74900 1.000 15.44922 324 ILE A CA 1
ATOM 4389 C C . ILE A 1 316 ? 41.86400 8.89900 -6.19300 1.000 12.60151 324 ILE A C 1
ATOM 4390 O O . ILE A 1 316 ? 41.48800 9.90800 -5.59500 1.000 11.54612 324 ILE A O 1
ATOM 4406 N N . PRO A 1 317 ? 41.05000 7.85200 -6.37100 1.000 12.07776 325 PRO A N 1
ATOM 4407 C CA . PRO A 1 317 ? 39.69900 7.84300 -5.78300 1.000 12.77785 325 PRO A CA 1
ATOM 4408 C C . PRO A 1 317 ? 39.78200 7.77300 -4.27200 1.000 12.14883 325 PRO A C 1
ATOM 4409 O O . PRO A 1 317 ? 40.52400 6.95700 -3.71700 1.000 13.83061 325 PRO A O 1
ATOM 4420 N N . ARG A 1 318 ? 38.97700 8.61000 -3.61600 1.000 11.84879 326 ARG A N 1
ATOM 4421 C CA . ARG A 1 318 ? 38.97200 8.73100 -2.16800 1.000 11.97512 326 ARG A CA 1
ATOM 4422 C C . ARG A 1 318 ? 37.57300 8.49400 -1.62400 1.000 11.98565 326 ARG A C 1
ATOM 4423 O O . ARG A 1 318 ? 36.57500 8.80200 -2.28100 1.000 13.13315 326 ARG A O 1
ATOM 4444 N N . LEU A 1 319 ? 37.53200 8.02900 -0.38700 1.000 12.31727 327 LEU A N 1
ATOM 4445 C CA . LEU A 1 319 ? 36.33100 8.08300 0.45300 1.000 12.32253 327 LEU A CA 1
ATOM 4446 C C . LEU A 1 319 ? 36.56400 9.18600 1.46900 1.000 12.13303 327 LEU A C 1
ATOM 4447 O O . LEU A 1 319 ? 37.57400 9.18100 2.17700 1.000 12.36990 327 LEU A O 1
ATOM 4463 N N . LEU A 1 320 ? 35.63900 10.13500 1.53500 1.000 11.75930 328 LEU A N 1
ATOM 4464 C CA . LEU A 1 320 ? 35.68000 11.21500 2.50500 1.000 11.61718 328 LEU A CA 1
ATOM 4465 C C . LEU A 1 320 ? 34.54400 11.00600 3.49500 1.000 11.76457 328 LEU A C 1
ATOM 4466 O O . LEU A 1 320 ? 33.41600 10.76800 3.08100 1.000 11.68298 328 LEU A O 1
ATOM 4482 N N . VAL A 1 321 ? 34.85000 11.04400 4.79200 1.000 12.04618 329 VAL A N 1
ATOM 4483 C CA . VAL A 1 321 ? 33.84400 10.84100 5.82700 1.000 12.24621 329 VAL A CA 1
ATOM 4484 C C . VAL A 1 321 ? 33.89700 12.01100 6.79600 1.000 12.14619 329 VAL A C 1
ATOM 4485 O O . VAL A 1 321 ? 34.91100 12.20800 7.47900 1.000 13.01472 329 VAL A O 1
ATOM 4498 N N . GLY A 1 322 ? 32.78700 12.74000 6.91300 1.000 11.96986 330 GLY A N 1
ATOM 4499 C CA . GLY A 1 322 ? 32.64300 13.73300 7.95600 1.000 11.89880 330 GLY A CA 1
ATOM 4500 C C . GLY A 1 322 ? 31.93800 13.12000 9.13900 1.000 12.28832 330 GLY A C 1
ATOM 4501 O O . GLY A 1 322 ? 30.83300 12.58900 9.00600 1.000 12.69363 330 GLY A O 1
ATOM 4505 N N . ALA A 1 323 ? 32.57300 13.21500 10.30100 1.000 12.64625 331 ALA A N 1
ATOM 4506 C CA . ALA A 1 323 ? 32.10100 12.55600 11.50500 1.000 13.12526 331 ALA A CA 1
ATOM 4507 C C . ALA A 1 323 ? 31.78600 13.53100 12.62400 1.000 13.20421 331 ALA A C 1
ATOM 4508 O O . ALA A 1 323 ? 32.26100 14.66400 12.67400 1.000 16.50987 331 ALA A O 1
ATOM 4515 N N . ALA A 1 324 ? 31.00100 13.02300 13.57600 1.000 14.71755 332 ALA A N 1
ATOM 4516 C CA . ALA A 1 324 ? 30.48500 13.85100 14.65400 1.000 17.37577 332 ALA A CA 1
ATOM 4517 C C . ALA A 1 324 ? 31.53300 14.17700 15.70900 1.000 19.10492 332 ALA A C 1
ATOM 4518 O O . ALA A 1 324 ? 31.23700 14.93200 16.64300 1.000 23.92655 332 ALA A O 1
ATOM 4525 N N . ASP A 1 325 ? 32.72600 13.61600 15.61600 1.000 16.93624 333 ASP A N 1
ATOM 4526 C CA . ASP A 1 325 ? 33.83300 14.02200 16.46500 1.000 17.20206 333 ASP A CA 1
ATOM 4527 C C . ASP A 1 325 ? 34.58300 15.24000 15.95000 1.000 16.31511 333 ASP A C 1
ATOM 4528 O O . ASP A 1 325 ? 35.61300 15.60300 16.52600 1.000 20.42613 333 ASP A O 1
ATOM 4537 N N . GLY A 1 326 ? 34.11800 15.85500 14.86500 1.000 14.42015 334 GLY A N 1
ATOM 4538 C CA . GLY A 1 326 ? 34.73100 17.05400 14.35200 1.000 17.60737 334 GLY A CA 1
ATOM 4539 C C . GLY A 1 326 ? 35.83500 16.83400 13.35100 1.000 13.36476 334 GLY A C 1
ATOM 4540 O O . GLY A 1 326 ? 36.53500 17.79200 13.02700 1.000 15.35710 334 GLY A O 1
ATOM 4544 N N . TYR A 1 327 ? 36.00900 15.61000 12.85900 1.000 13.42003 335 TYR A N 1
ATOM 4545 C CA . TYR A 1 327 ? 37.03100 15.29500 11.86400 1.000 13.31475 335 TYR A CA 1
ATOM 4546 C C . TYR A 1 327 ? 36.42300 14.92700 10.52500 1.000 14.63860 335 TYR A C 1
ATOM 4547 O O . TYR A 1 327 ? 35.35100 14.30400 10.45300 1.000 13.31212 335 TYR A O 1
ATOM 4565 N N . LEU A 1 328 ? 37.15600 15.29700 9.48100 1.000 12.56466 336 LEU A N 1
ATOM 4566 C CA . LEU A 1 328 ? 37.01600 14.76500 8.13500 1.000 12.25147 336 LEU A CA 1
ATOM 4567 C C . LEU A 1 328 ? 38.09600 13.69900 7.98100 1.000 13.16474 336 LEU A C 1
ATOM 4568 O O . LEU A 1 328 ? 39.28100 14.00800 8.11400 1.000 15.79137 336 LEU A O 1
ATOM 4584 N N . TYR A 1 329 ? 37.68900 12.47100 7.69700 1.000 12.74363 337 TYR A N 1
ATOM 4585 C CA . TYR A 1 329 ? 38.60500 11.36200 7.45100 1.000 15.70978 337 TYR A CA 1
ATOM 4586 C C . TYR A 1 329 ? 38.70500 11.09000 5.96100 1.000 13.29107 337 TYR A C 1
ATOM 4587 O O . TYR A 1 329 ? 37.70500 11.12100 5.25500 1.000 14.49121 337 TYR A O 1
ATOM 4605 N N . MET A 1 330 ? 39.91800 10.84600 5.48300 1.000 12.96208 338 MET A N 1
ATOM 4606 C CA . MET A 1 330 ? 40.20700 10.74200 4.05700 1.000 14.10432 338 MET A CA 1
ATOM 4607 C C . MET A 1 330 ? 40.87400 9.39700 3.84300 1.000 17.92057 338 MET A C 1
ATOM 4608 O O . MET A 1 330 ? 41.93600 9.14900 4.41600 1.000 18.62065 338 MET A O 1
ATOM 4622 N N . TYR A 1 331 ? 40.24200 8.51200 3.07200 1.000 13.16474 339 TYR A N 1
ATOM 4623 C CA . TYR A 1 331 ? 40.74800 7.18100 2.75500 1.000 13.65953 339 TYR A CA 1
ATOM 4624 C C . TYR A 1 331 ? 40.97100 7.03500 1.25900 1.000 13.42793 339 TYR A C 1
ATOM 4625 O O . TYR A 1 331 ? 40.25900 7.63500 0.44000 1.000 12.93313 339 TYR A O 1
ATOM 4643 N N . ASN A 1 332 ? 41.93700 6.18900 0.90300 1.000 13.84640 340 ASN A N 1
ATOM 4644 C CA . ASN A 1 332 ? 42.17000 5.88000 -0.48600 1.000 13.74112 340 ASN A CA 1
ATOM 4645 C C . ASN A 1 332 ? 41.42900 4.61100 -0.86900 1.000 18.76541 340 ASN A C 1
ATOM 4646 O O . ASN A 1 332 ? 41.52000 3.60200 -0.16500 1.000 20.03924 340 ASN A O 1
ATOM 4657 N N . LEU A 1 333 ? 40.74900 4.64300 -1.99700 1.000 20.67353 341 LEU A N 1
ATOM 4658 C CA . LEU A 1 333 ? 40.12800 3.46200 -2.57400 1.000 21.39467 341 LEU A CA 1
ATOM 4659 C C . LEU A 1 333 ? 41.03600 2.92000 -3.66700 1.000 22.22109 341 LEU A C 1
ATOM 4660 O O . LEU A 1 333 ? 41.52600 3.68800 -4.50100 1.000 22.09475 341 LEU A O 1
ATOM 4676 N N . ASP A 1 334 ? 41.29400 1.61300 -3.63300 1.000 23.21068 342 ASP A N 1
ATOM 4677 C CA . ASP A 1 334 ? 41.90600 0.91100 -4.76300 1.000 24.20290 342 ASP A CA 1
ATOM 4678 C C . ASP A 1 334 ? 40.78300 0.43800 -5.68300 1.000 31.65380 342 ASP A C 1
ATOM 4679 O O . ASP A 1 334 ? 40.06800 -0.51700 -5.35400 1.000 25.63465 342 ASP A O 1
ATOM 4688 N N . PRO A 1 335 ? 40.56800 1.09500 -6.82500 1.000 24.59769 343 PRO A N 1
ATOM 4689 C CA . PRO A 1 335 ? 39.39300 0.77000 -7.65200 1.000 25.71098 343 PRO A CA 1
ATOM 4690 C C . PRO A 1 335 ? 39.51400 -0.54800 -8.39500 1.000 26.67425 343 PRO A C 1
ATOM 4691 O O . PRO A 1 335 ? 38.49500 -1.06500 -8.88500 1.000 27.80070 343 PRO A O 1
ATOM 4702 N N . GLN A 1 336 ? 40.70700 -1.11900 -8.48800 1.000 27.40329 344 GLN A N 1
ATOM 4703 C CA . GLN A 1 336 ? 40.86200 -2.39800 -9.16900 1.000 28.93505 344 GLN A CA 1
ATOM 4704 C C . GLN A 1 336 ? 40.63200 -3.57900 -8.23000 1.000 32.99869 344 GLN A C 1
ATOM 4705 O O . GLN A 1 336 ? 39.89700 -4.51000 -8.57700 1.000 36.34910 344 GLN A O 1
ATOM 4712 N N . GLU A 1 337 ? 41.24400 -3.55300 -7.03700 1.000 28.58764 345 GLU A N 1
ATOM 4713 C CA . GLU A 1 337 ? 41.23000 -4.69300 -6.12400 1.000 32.66971 345 GLU A CA 1
ATOM 4714 C C . GLU A 1 337 ? 40.45400 -4.46800 -4.82900 1.000 31.10110 345 GLU A C 1
ATOM 4715 O O . GLU A 1 337 ? 40.06700 -5.45000 -4.18300 1.000 29.67461 345 GLU A O 1
ATOM 4727 N N . GLY A 1 338 ? 40.24200 -3.22200 -4.41500 1.000 27.36381 346 GLY A N 1
ATOM 4728 C CA . GLY A 1 338 ? 39.40100 -2.98100 -3.25000 1.000 26.80058 346 GLY A CA 1
ATOM 4729 C C . GLY A 1 338 ? 40.06800 -3.45400 -1.97200 1.000 27.28485 346 GLY A C 1
ATOM 4730 O O . GLY A 1 338 ? 41.28000 -3.30300 -1.78200 1.000 28.48499 346 GLY A O 1
ATOM 4734 N N . GLY A 1 339 ? 39.26500 -4.05100 -1.08700 1.000 27.79544 347 GLY A N 1
ATOM 4735 C CA . GLY A 1 339 ? 39.71700 -4.51400 0.20800 1.000 28.46131 347 GLY A CA 1
ATOM 4736 C C . GLY A 1 339 ? 39.68400 -3.43000 1.26200 1.000 27.35328 347 GLY A C 1
ATOM 4737 O O . GLY A 1 339 ? 38.90000 -2.48000 1.16200 1.000 26.18735 347 GLY A O 1
ATOM 4741 N N . GLU A 1 340 ? 40.54200 -3.54400 2.26600 1.000 30.34311 348 GLU A N 1
ATOM 4742 C CA . GLU A 1 340 ? 40.58200 -2.58200 3.35800 1.000 31.35376 348 GLU A CA 1
ATOM 4743 C C . GLU A 1 340 ? 41.29700 -1.31600 2.90600 1.000 33.81458 348 GLU A C 1
ATOM 4744 O O . GLU A 1 340 ? 42.41500 -1.38300 2.39500 1.000 29.19297 348 GLU A O 1
ATOM 4756 N N . CYS A 1 341 ? 40.65900 -0.16500 3.09800 1.000 24.49767 349 CYS A N 1
ATOM 4757 C CA . CYS A 1 341 ? 41.20700 1.10000 2.63200 1.000 24.49504 349 CYS A CA 1
ATOM 4758 C C . CYS A 1 341 ? 42.00800 1.75900 3.73900 1.000 27.69279 349 CYS A C 1
ATOM 4759 O O . CYS A 1 341 ? 41.58300 1.77000 4.89700 1.000 35.60690 349 CYS A O 1
ATOM 4767 N N . ALA A 1 342 ? 43.12000 2.38100 3.36200 1.000 32.70918 350 ALA A N 1
ATOM 4768 C CA . ALA A 1 342 ? 43.99100 3.01500 4.33900 1.000 40.40221 350 ALA A CA 1
ATOM 4769 C C . ALA A 1 342 ? 43.58400 4.46100 4.60800 1.000 21.98948 350 ALA A C 1
ATOM 4770 O O . ALA A 1 342 ? 43.24800 5.22000 3.68700 1.000 24.92667 350 ALA A O 1
ATOM 4777 N N . LEU A 1 343 ? 43.64500 4.83100 5.87900 1.000 27.31643 351 LEU A N 1
ATOM 4778 C CA . LEU A 1 343 ? 43.42900 6.20800 6.28800 1.000 22.55534 351 LEU A CA 1
AT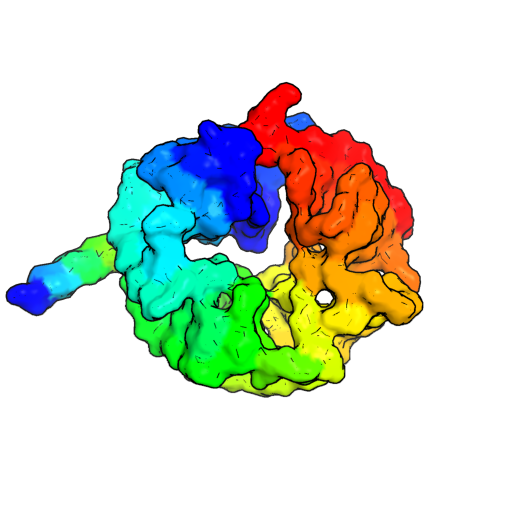OM 4779 C C . LEU A 1 343 ? 44.65500 7.02100 5.93400 1.000 25.29514 351 LEU A C 1
ATOM 4780 O O . LEU A 1 343 ? 45.75300 6.73800 6.43400 1.000 23.83180 351 LEU A O 1
ATOM 4796 N N . MET A 1 344 ? 44.47000 8.02000 5.08100 1.000 20.67090 352 MET A N 1
ATOM 4797 C CA A MET A 1 344 ? 45.56000 8.86000 4.62100 0.690 20.47088 352 MET A CA 1
ATOM 4798 C CA B MET A 1 344 ? 45.55400 8.86400 4.60500 0.310 20.46035 352 MET A CA 1
ATOM 4799 C C . MET A 1 344 ? 45.68800 10.13400 5.42800 1.000 20.93935 352 MET A C 1
ATOM 4800 O O . MET A 1 344 ? 46.80200 10.60000 5.66900 1.000 24.85561 352 MET A O 1
ATOM 4827 N N . LYS A 1 345 ? 44.56900 10.71000 5.85100 1.000 19.28652 353 LYS A N 1
ATOM 4828 C CA . LYS A 1 345 ? 44.64500 11.99900 6.50000 1.000 18.99438 353 LYS A CA 1
ATOM 4829 C C . LYS A 1 345 ? 43.37200 12.18100 7.29500 1.000 18.40484 353 LYS A C 1
ATOM 4830 O O . LYS A 1 345 ? 42.32800 11.62900 6.94700 1.000 18.90227 353 LYS A O 1
ATOM 4849 N N . GLN A 1 346 ? 43.47900 12.94300 8.36600 1.000 18.49959 354 GLN A N 1
ATOM 4850 C CA . GLN A 1 346 ? 42.29400 13.49800 9.00600 1.000 17.93636 354 GLN A CA 1
ATOM 4851 C C . GLN A 1 346 ? 42.51700 14.98400 9.21100 1.000 17.71002 354 GLN A C 1
ATOM 4852 O O . GLN A 1 346 ? 43.64800 15.44700 9.38800 1.000 18.25482 354 GLN A O 1
ATOM 4866 N N . HIS A 1 347 ? 41.42900 15.73700 9.13700 1.000 17.03889 355 HIS A N 1
ATOM 4867 C CA . HIS A 1 347 ? 41.47400 17.17500 9.28100 1.000 16.88097 355 HIS A CA 1
ATOM 4868 C C . HIS A 1 347 ? 40.35600 17.62100 10.20200 1.000 16.65989 355 HIS A C 1
ATOM 4869 O O . HIS A 1 347 ? 39.25600 17.07600 10.13900 1.000 16.35196 355 HIS A O 1
ATOM 4883 N N . ARG A 1 348 ? 40.60700 18.66300 10.99200 1.000 16.91782 356 ARG A N 1
ATOM 4884 C CA . ARG A 1 348 ? 39.52400 19.24500 11.79100 1.000 17.92057 356 ARG A CA 1
ATOM 4885 C C . ARG A 1 348 ? 38.52700 20.00500 10.91300 1.000 16.18352 356 ARG A C 1
ATOM 4886 O O . ARG A 1 348 ? 38.90400 20.89700 10.14200 1.000 17.85477 356 ARG A O 1
ATOM 4907 N N . LEU A 1 349 ? 37.23700 19.68400 11.07600 1.000 15.95981 357 LEU A N 1
ATOM 4908 C CA . LEU A 1 349 ? 36.17100 20.38900 10.36400 1.000 15.60977 357 LEU A CA 1
ATOM 4909 C C . LEU A 1 349 ? 36.09000 21.86100 10.73600 1.000 19.42601 357 LEU A C 1
ATOM 4910 O O . LEU A 1 349 ? 35.54800 22.65000 9.96000 1.000 20.79460 357 LEU A O 1
ATOM 4926 N N . ASP A 1 350 ? 36.54900 22.26200 11.91700 1.000 20.66300 358 ASP A N 1
ATOM 4927 C CA . ASP A 1 350 ? 36.48200 23.67300 12.28500 1.000 23.89497 358 ASP A CA 1
ATOM 4928 C C . ASP A 1 350 ? 37.67200 24.46900 11.75800 1.000 29.42721 358 ASP A C 1
ATOM 4929 O O . ASP A 1 350 ? 37.81300 25.65000 12.09400 1.000 32.53285 358 ASP A O 1
ATOM 4938 N N . GLY A 1 351 ? 38.52900 23.85200 10.94400 1.000 22.90011 359 GLY A N 1
ATOM 4939 C CA . GLY A 1 351 ? 39.65800 24.53200 10.34500 1.000 29.83516 359 GLY A CA 1
ATOM 4940 C C . GLY A 1 351 ? 40.92400 24.56700 11.18300 1.000 39.96269 359 GLY A C 1
ATOM 4941 O O . GLY A 1 351 ? 41.92800 25.13200 10.72900 1.000 35.70165 359 GLY A O 1
ATOM 4945 N N . SER A 1 352 ? 40.91700 23.97200 12.37300 1.000 29.50617 360 SER A N 1
ATOM 4946 C CA . SER A 1 352 ? 42.09000 24.00100 13.23500 1.000 28.55079 360 SER A CA 1
ATOM 4947 C C . SER A 1 352 ? 43.24100 23.19900 12.64400 1.000 41.57867 360 SER A C 1
ATOM 4948 O O . SER A 1 352 ? 43.04400 22.23100 11.90100 1.000 33.69088 360 SER A O 1
ATOM 4956 N N . LEU A 1 353 ? 44.45900 23.60400 12.99800 1.000 34.59362 361 LEU A N 1
ATOM 4957 C CA . LEU A 1 353 ? 45.64300 22.81200 12.69600 1.000 43.36836 361 LEU A CA 1
ATOM 4958 C C . LEU A 1 353 ? 46.20300 22.24900 14.00000 1.000 38.05193 361 LEU A C 1
ATOM 4959 O O . LEU A 1 353 ? 46.10000 21.05400 14.26600 1.000 52.72211 361 LEU A O 1
ATOM 4975 N N . ASN B 2 7 ? 2.22300 50.15800 -6.96200 1.000 44.76853 209 ASN C N 1
ATOM 4976 C CA . ASN B 2 7 ? 2.86600 49.15300 -6.12600 1.000 44.13424 209 ASN C CA 1
ATOM 4977 C C . ASN B 2 7 ? 3.20500 47.89800 -6.93500 1.000 65.19992 209 ASN C C 1
ATOM 4978 O O . ASN B 2 7 ? 4.14900 47.17700 -6.60700 1.000 61.66792 209 ASN C O 1
ATOM 4981 N N . GLU B 2 8 ? 2.43400 47.64500 -7.99900 1.000 54.84868 210 GLU C N 1
ATOM 4982 C CA . GLU B 2 8 ? 2.66800 46.46800 -8.83600 1.000 49.37960 210 GLU C CA 1
ATOM 4983 C C . GLU B 2 8 ? 3.83600 46.67900 -9.80000 1.000 52.75896 210 GLU C C 1
ATOM 4984 O O . GLU B 2 8 ? 4.59800 45.74000 -10.07400 1.000 33.35926 210 GLU C O 1
ATOM 4991 N N . LYS B 2 9 ? 3.99800 47.89800 -10.32600 1.000 56.70943 211 LYS C N 1
ATOM 4992 C CA . LYS B 2 9 ? 5.15900 48.17700 -11.16700 1.000 43.06569 211 LYS C CA 1
ATOM 4993 C C . LYS B 2 9 ? 6.44800 48.01800 -10.37000 1.000 46.10026 211 LYS C C 1
ATOM 4994 O O . LYS B 2 9 ? 7.46500 47.54900 -10.90200 1.000 34.17778 211 LYS C O 1
ATOM 4998 N N . ASP B 2 10 ? 6.41700 48.38900 -9.08400 1.000 42.75249 212 ASP C N 1
ATOM 4999 C CA . ASP B 2 10 ? 7.60100 48.25200 -8.24200 1.000 45.25543 212 ASP C CA 1
ATOM 5000 C C . ASP B 2 10 ? 7.86600 46.79300 -7.88900 1.000 37.92034 212 ASP C C 1
ATOM 5001 O O . ASP B 2 10 ? 9.02500 46.37300 -7.82200 1.000 33.49349 212 ASP C O 1
ATOM 5010 N N . SER B 2 11 ? 6.81100 46.00100 -7.65700 1.000 32.10385 213 SER C N 1
ATOM 5011 C CA . SER B 2 11 ? 7.01400 44.56900 -7.46000 1.000 27.56383 213 SER C CA 1
ATOM 5012 C C . SER B 2 11 ? 7.67700 43.94900 -8.68200 1.000 23.88181 213 SER C C 1
ATOM 5013 O O . SER B 2 11 ? 8.54000 43.07800 -8.55200 1.000 21.44468 213 SER C O 1
ATOM 5021 N N . ARG B 2 12 ? 7.29400 44.39200 -9.88700 1.000 24.83456 214 ARG C N 1
ATOM 5022 C CA . ARG B 2 12 ? 7.95700 43.86000 -11.07600 1.000 23.62652 214 ARG C CA 1
ATOM 5023 C C . ARG B 2 12 ? 9.41400 44.30500 -11.13600 1.000 23.96603 214 ARG C C 1
ATOM 5024 O O . ARG B 2 12 ? 10.28700 43.52700 -11.55100 1.000 20.04451 214 ARG C O 1
ATOM 5045 N N . ARG B 2 13 ? 9.70500 45.53100 -10.68300 1.000 23.95814 215 ARG C N 1
ATOM 5046 C CA . ARG B 2 13 ? 11.08900 46.00200 -10.64900 1.000 27.24800 215 ARG C CA 1
ATOM 5047 C C . ARG B 2 13 ? 11.93200 45.16200 -9.69700 1.000 21.39467 215 ARG C C 1
ATOM 5048 O O . ARG B 2 13 ? 13.05400 44.76000 -10.03600 1.000 22.20003 215 ARG C O 1
ATOM 5061 N N . ARG B 2 14 ? 11.40500 44.88500 -8.49300 1.000 22.60797 216 ARG C N 1
ATOM 5062 C CA . ARG B 2 14 ? 12.13200 44.05400 -7.53500 1.000 20.43403 216 ARG C CA 1
ATOM 5063 C C . ARG B 2 14 ? 12.31600 42.62700 -8.05800 1.000 17.76002 216 ARG C C 1
ATOM 5064 O O . ARG B 2 14 ? 13.37200 42.01800 -7.85100 1.000 20.04188 216 ARG C O 1
ATOM 5085 N N . GLN B 2 15 ? 11.33000 42.08900 -8.79600 1.000 19.78658 217 GLN C N 1
ATOM 5086 C CA . GLN B 2 15 ? 11.47900 40.73500 -9.32500 1.000 17.30207 217 GLN C CA 1
ATOM 5087 C C . GLN B 2 15 ? 12.51500 40.69000 -10.44000 1.000 17.77845 217 GLN C C 1
ATOM 5088 O O . GLN B 2 15 ? 13.28900 39.72900 -10.54700 1.000 15.94665 217 GLN C O 1
ATOM 5102 N N . ALA B 2 16 ? 12.57300 41.72600 -11.27100 1.000 18.74172 218 ALA C N 1
ATOM 5103 C CA . ALA B 2 16 ? 13.60900 41.75500 -12.30100 1.000 17.00467 218 ALA C CA 1
ATOM 5104 C C . ALA B 2 16 ? 14.99600 41.81300 -11.67500 1.000 17.10205 218 ALA C C 1
ATOM 5105 O O . ALA B 2 16 ? 15.91700 41.12900 -12.14200 1.000 17.59948 218 ALA C O 1
ATOM 5112 N N . ARG B 2 17 ? 15.15100 42.59400 -10.59600 1.000 18.26272 219 ARG C N 1
ATOM 5113 C CA . ARG B 2 17 ? 16.42800 42.66400 -9.88700 1.000 17.97058 219 ARG C CA 1
ATOM 5114 C C . ARG B 2 17 ? 16.78600 41.31200 -9.27500 1.000 19.22599 219 ARG C C 1
ATOM 5115 O O . ARG B 2 17 ? 17.93500 40.85800 -9.36700 1.000 18.89437 219 ARG C O 1
ATOM 5119 N N . LEU B 2 18 ? 15.80500 40.64000 -8.66900 1.000 17.64159 220 LEU C N 1
ATOM 5120 C CA . LEU B 2 18 ? 16.05100 39.32500 -8.09400 1.000 18.07322 220 LEU C CA 1
ATOM 5121 C C . LEU B 2 18 ? 16.49700 38.32700 -9.16200 1.000 19.21809 220 LEU C C 1
ATOM 5122 O O . LEU B 2 18 ? 17.45300 37.56900 -8.95900 1.000 14.84915 220 LEU C O 1
ATOM 5138 N N . GLN B 2 19 ? 15.82700 38.31300 -10.31200 1.000 14.35435 221 GLN C N 1
ATOM 5139 C CA . GLN B 2 19 ? 16.22900 37.42500 -11.39600 1.000 16.79675 221 GLN C CA 1
ATOM 5140 C C . GLN B 2 19 ? 17.67200 37.68800 -11.81000 1.000 16.10983 221 GLN C C 1
ATOM 5141 O O . GLN B 2 19 ? 18.46600 36.75200 -11.98600 1.000 15.74136 221 GLN C O 1
ATOM 5155 N N . LYS B 2 20 ? 18.03200 38.96200 -11.99100 1.000 15.35710 222 LYS C N 1
ATOM 5156 C CA . LYS B 2 20 ? 19.39600 39.29000 -12.38100 1.000 15.49659 222 LYS C CA 1
ATOM 5157 C C . LYS B 2 20 ? 20.39800 38.84600 -11.31900 1.000 16.35196 222 LYS C C 1
ATOM 5158 O O . LYS B 2 20 ? 21.46900 38.32100 -11.64300 1.000 16.79412 222 LYS C O 1
ATOM 5177 N N . GLU B 2 21 ? 20.08100 39.07000 -10.04300 1.000 14.57280 223 GLU C N 1
ATOM 5178 C CA . GLU B 2 21 ? 21.02300 38.71800 -8.97600 1.000 14.52543 223 GLU C CA 1
ATOM 5179 C C . GLU B 2 21 ? 21.19300 37.20900 -8.82900 1.000 13.61742 223 GLU C C 1
ATOM 5180 O O . GLU B 2 21 ? 22.31200 36.73100 -8.57200 1.000 14.12801 223 GLU C O 1
ATOM 5192 N N . LEU B 2 22 ? 20.11100 36.45200 -8.98600 1.000 12.81206 224 LEU C N 1
ATOM 5193 C CA . LEU B 2 22 ? 20.21700 34.99400 -8.91700 1.000 12.27516 224 LEU C CA 1
ATOM 5194 C C . LEU B 2 22 ? 21.02900 34.44600 -10.07800 1.000 12.12514 224 LEU C C 1
ATOM 5195 O O . LEU B 2 22 ? 21.80900 33.51700 -9.89700 1.000 15.41764 224 LEU C O 1
ATOM 5211 N N . ALA B 2 23 ? 20.85500 34.99500 -11.28400 1.000 14.11485 225 ALA C N 1
ATOM 5212 C CA . ALA B 2 23 ? 21.63800 34.51900 -12.41500 1.000 16.84939 225 ALA C CA 1
ATOM 5213 C C . ALA B 2 23 ? 23.11400 34.79400 -12.20500 1.000 15.63872 225 ALA C C 1
ATOM 5214 O O . ALA B 2 23 ? 23.97000 33.95000 -12.49900 1.000 19.08913 225 ALA C O 1
ATOM 5221 N N . GLU B 2 24 ? 23.43500 35.97800 -11.67300 1.000 14.17275 226 GLU C N 1
ATOM 5222 C CA . GLU B 2 24 ? 24.82300 36.34900 -11.43300 1.000 16.22037 226 GLU C CA 1
ATOM 5223 C C . GLU B 2 24 ? 25.45800 35.44800 -10.38200 1.000 17.22312 226 GLU C C 1
ATOM 5224 O O . GLU B 2 24 ? 26.59500 34.98300 -10.54600 1.000 16.97046 226 GLU C O 1
ATOM 5236 N N . ALA B 2 25 ? 24.74100 35.18500 -9.30000 1.000 13.82797 227 ALA C N 1
ATOM 5237 C CA . ALA B 2 25 ? 25.32600 34.38000 -8.24400 1.000 13.75428 227 ALA C CA 1
ATOM 5238 C C . ALA B 2 25 ? 25.53100 32.93600 -8.69500 1.000 12.84101 227 ALA C C 1
ATOM 5239 O O . ALA B 2 25 ? 26.48600 32.28000 -8.24300 1.000 13.13842 227 ALA C O 1
ATOM 5246 N N . ALA B 2 26 ? 24.67000 32.43600 -9.58800 1.000 12.15935 228 ALA C N 1
ATOM 5247 C CA . ALA B 2 26 ? 24.78000 31.06100 -10.05700 1.000 13.31212 228 ALA C CA 1
ATOM 5248 C C . ALA B 2 26 ? 25.86000 30.86400 -11.11800 1.000 15.12813 228 ALA C C 1
ATOM 5249 O O . ALA B 2 26 ? 26.15100 29.71900 -11.47700 1.000 15.54923 228 ALA C O 1
ATOM 5256 N N . LYS B 2 27 ? 26.48400 31.92800 -11.61100 1.000 15.55713 229 LYS C N 1
ATOM 5257 C CA . LYS B 2 27 ? 27.53500 31.77100 -12.60900 1.000 19.10492 229 LYS C CA 1
ATOM 5258 C C . LYS B 2 27 ? 28.67100 30.93300 -12.03100 1.000 22.76326 229 LYS C C 1
ATOM 5259 O O . LYS B 2 27 ? 29.10300 31.13700 -10.88700 1.000 19.70499 229 LYS C O 1
ATOM 5278 N N . GLU B 2 28 ? 29.15800 29.96700 -12.82700 1.000 26.05312 230 GLU C N 1
ATOM 5279 C CA . GLU B 2 28 ? 30.23900 29.10100 -12.38700 1.000 29.17718 230 GLU C CA 1
ATOM 5280 C C . GLU B 2 28 ? 31.51600 29.44800 -13.14500 1.000 25.04248 230 GLU C C 1
ATOM 5281 O O . GLU B 2 28 ? 31.45700 29.83000 -14.31700 1.000 29.65882 230 GLU C O 1
ATOM 5293 N N . PRO B 2 29 ? 32.69300 29.33400 -12.50900 1.000 34.06461 231 PRO C N 1
ATOM 5294 C CA . PRO B 2 29 ? 33.90900 29.76700 -13.21700 1.000 50.35867 231 PRO C CA 1
ATOM 5295 C C . PRO B 2 29 ? 34.28900 28.82200 -14.35500 1.000 53.36429 231 PRO C C 1
ATOM 5296 O O . PRO B 2 29 ? 34.07800 27.61800 -14.19000 1.000 44.51850 231 PRO C O 1
#

Sequence (336 aa):
GSGQQLLFANFNQDNTSLAVGSKSGYKFFSLSSSVDDKLEQIYECTDTEDVCIVERRLFSSSLLVAIIVSLKAPRKLKKVCHFKKGTEICNYSYSNTILAVKLNRQQRLIVCLEESSLYIHNIRDMKVLHTIRETPPNPAGLCALSSINNDNCYLAYPG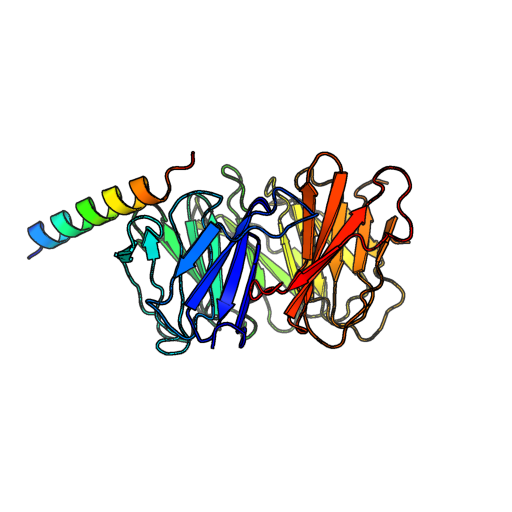SATIGEVQVFDTINLRAANMIPAHDSSPLAALAFDASGTKLATASEKGTVIRVFSIPEGQKLFEFRRGVKRCVSICSLAFSMDGMFLSASSNNTETVHIFKLETRAFATVRRLPFCGHKKNIICSLATIQKIPRLLVGAADGYLYMYNLDPQEGGECALMMKQHRLDGSLNEKDSRRRQARLQKELAEAAKEP

Organism: Homo sapiens (NCBI:txid9606)

Secondary structure (DSSP, 8-state):
-TTSEEEEEE-TTSSEEEEEETTEEEEEE-S-SS---EEEEE-SS-SEEEEEE-TTSSEEEEEETTEEEEEEEEETTTTEEEEEEE-SS---EEEE-SSEEEEE-SSEEEEEETTT--EEEEEESPSP-TT---EE---SS--EEEEES-SSSEEEEEEETTTTEE-PPEEEESSPEEEEEE-TTSSEEEEEESS-SEEEEEETTT--EEEEEE-SS--S----EEEE-TTSSEEEEE-SSSEEEEEES----SEEEE-S--SS--EEEEEEETTEEEEEEE-TTSEEEEEE--TTT-EEPPEEEEEETT---/-HHHHHHHHHHHHHHHHHHH---